Protein AF-A0ABD3MDJ8-F1 (afdb_monomer_lite)

Secondary structure (DSSP, 8-state):
--------------------------HHHHHHHHHHHHHHHHHHHS------------------------------------------------------TTHHHHHHHHHHHHHHHHHHHHHHHHHHHHHHHHHHHHHHHHHHHHHHHHHHHHHHHHHHHHHHHHHHHHHHHHHHHHHHHHHHHHHHHHHHHHHHHHHHHHHHHHHHHHHHHHHHHHHHHHHHHHHHHHHHHHHHTT-------------------------------

Sequence (269 aa):
MKSITNIDASGSDIPPIIHADMKKVDEADCGRLENLLDRLHLAINSKDGSTSYTNDEPTVDETISETASEFSSCSEGCDEGVHGINDNDSSDDEVASTHSDHSNSTRHLLKQAQLRLHHQSICEEVDVLRAEVVQYKQSLESALRQKLQLKERCHTLEIQLDEATKTIHNYKRMEQKWNDEISQREKEFMNQINDLCSETKVQEQYLMGEIIQRDQKIVEMQNRLNDNERSKAATSENDVIVVSMESEEMVEMDMDDDSWSDDASCHFI

Organism: NCBI:txid259834

pLDDT: mean 71.28, std 24.63, range [31.92, 98.25]

Foldseek 3Di:
DDDDDDDDDDDDPPPPPPPPPPPPPPVVLVVVVVVLVVVVVCLVPVDPPDDDDDDDDDDDDDDDDDDDDDDDDDDDDDDDDDDDDDPDDDDDDDDDDPDDPPPVVVVVVVVVVVVVVVVVVVVVVVVVVVVVVVVVVVVVVVVVVVVVVVVVVVVVVVVSVVVVVVSVVVVVVVVVVVVVVVVVVVVVVVVVVVVVVVVVVVVVVVVVVVVVVVVVVVVVVVVVVVVVVVVVVVVVVVDDDDDDDDDDDDDDDDDPDPDDDDPPDDDDD

Structure (mmCIF, N/CA/C/O backbone):
data_AF-A0ABD3MDJ8-F1
#
_entry.id   AF-A0ABD3MDJ8-F1
#
loop_
_atom_site.group_PDB
_atom_site.id
_atom_site.type_symbol
_atom_site.label_atom_id
_atom_site.label_alt_id
_atom_site.label_comp_id
_atom_site.label_asym_id
_atom_site.label_entity_id
_atom_site.label_seq_id
_atom_site.pdbx_PDB_ins_code
_atom_site.Cartn_x
_atom_site.Cartn_y
_atom_site.Cartn_z
_atom_site.occupancy
_atom_site.B_iso_or_equiv
_atom_site.auth_seq_id
_atom_site.auth_comp_id
_atom_site.auth_asym_id
_atom_site.auth_atom_id
_atom_site.pdbx_PDB_model_num
ATOM 1 N N . MET A 1 1 ? -18.825 -19.620 78.248 1.00 35.09 1 MET A N 1
ATOM 2 C CA . MET A 1 1 ? -17.574 -20.279 77.812 1.00 35.09 1 MET A CA 1
ATOM 3 C C . MET A 1 1 ? -17.528 -20.260 76.293 1.00 35.09 1 MET A C 1
ATOM 5 O O . MET A 1 1 ? -18.399 -20.892 75.724 1.00 35.09 1 MET A O 1
ATOM 9 N N . LYS A 1 2 ? -16.519 -19.563 75.733 1.00 36.81 2 LYS A N 1
ATOM 10 C CA . LYS A 1 2 ? -15.837 -19.744 74.426 1.00 36.81 2 LYS A CA 1
ATOM 11 C C . LYS A 1 2 ? -16.705 -19.762 73.155 1.00 36.81 2 LYS A C 1
ATOM 13 O O . LYS A 1 2 ? -17.688 -20.474 73.096 1.00 36.81 2 LYS A O 1
ATOM 18 N N . SER A 1 3 ? -16.360 -19.140 72.039 1.00 31.92 3 SER A N 1
ATOM 19 C CA . SER A 1 3 ? -15.338 -18.169 71.636 1.00 31.92 3 SER A CA 1
ATOM 20 C C . SER A 1 3 ? -15.790 -17.751 70.236 1.00 31.92 3 SER A C 1
ATOM 22 O O . SER A 1 3 ? -16.046 -18.622 69.408 1.00 31.92 3 SER A O 1
ATOM 24 N N . ILE A 1 4 ? -15.907 -16.451 69.982 1.00 39.94 4 ILE A N 1
ATOM 25 C CA . ILE A 1 4 ? -16.091 -15.906 68.635 1.00 39.94 4 ILE A CA 1
ATOM 26 C C . ILE A 1 4 ? -14.700 -15.891 68.002 1.00 39.94 4 ILE A C 1
ATOM 28 O O . ILE A 1 4 ? -13.790 -15.252 68.528 1.00 39.94 4 ILE A O 1
ATOM 32 N N . THR A 1 5 ? -14.505 -16.652 66.928 1.00 45.16 5 THR A N 1
ATOM 33 C CA . THR A 1 5 ? -13.314 -16.537 66.086 1.00 45.16 5 THR A CA 1
ATOM 34 C C . THR A 1 5 ? -13.595 -15.545 64.972 1.00 45.16 5 THR A C 1
ATOM 36 O O . THR A 1 5 ? -14.431 -15.796 64.107 1.00 45.16 5 THR A O 1
ATOM 39 N N . ASN A 1 6 ? -12.867 -14.432 65.038 1.00 40.75 6 ASN A N 1
ATOM 40 C CA . ASN A 1 6 ? -12.636 -13.480 63.963 1.00 40.75 6 ASN A CA 1
ATOM 41 C C . ASN A 1 6 ? -12.268 -14.197 62.658 1.00 40.75 6 ASN A C 1
ATOM 43 O O . ASN A 1 6 ? -11.349 -15.017 62.654 1.00 40.75 6 ASN A O 1
ATOM 47 N N . ILE A 1 7 ? -12.921 -13.819 61.561 1.00 43.75 7 ILE A N 1
ATOM 48 C CA . ILE A 1 7 ? -12.357 -13.932 60.215 1.00 43.75 7 ILE A CA 1
ATOM 49 C C . ILE A 1 7 ? -12.529 -12.564 59.561 1.00 43.75 7 ILE A C 1
ATOM 51 O O . ILE A 1 7 ? -13.595 -12.204 59.076 1.00 43.75 7 ILE A O 1
ATOM 55 N N . ASP A 1 8 ? -11.473 -11.785 59.760 1.00 36.44 8 ASP A N 1
ATOM 56 C CA . ASP A 1 8 ? -10.769 -10.961 58.783 1.00 36.44 8 ASP A CA 1
ATOM 57 C C . ASP A 1 8 ? -11.585 -10.362 57.624 1.00 36.44 8 ASP A C 1
ATOM 59 O O . ASP A 1 8 ? -11.975 -11.033 56.667 1.00 36.44 8 ASP A O 1
ATOM 63 N N . ALA A 1 9 ? -11.768 -9.046 57.713 1.00 46.91 9 ALA A N 1
ATOM 64 C CA . ALA A 1 9 ? -12.172 -8.182 56.623 1.00 46.91 9 ALA A CA 1
ATOM 65 C C . ALA A 1 9 ? -10.943 -7.871 55.752 1.00 46.91 9 ALA A C 1
ATOM 67 O O . ALA A 1 9 ? -10.272 -6.860 55.939 1.00 46.91 9 ALA A O 1
ATOM 68 N N . SER A 1 10 ? -10.648 -8.733 54.784 1.00 48.50 10 SER A N 1
ATOM 69 C CA . SER A 1 10 ? -9.756 -8.395 53.671 1.00 48.50 10 SER A CA 1
ATOM 70 C C . SER A 1 10 ? -10.118 -9.223 52.439 1.00 48.50 10 SER A C 1
ATOM 72 O O . SER A 1 10 ? -9.711 -10.365 52.261 1.00 48.50 10 SER A O 1
ATOM 74 N N . GLY A 1 11 ? -10.948 -8.641 51.579 1.00 36.56 11 GLY A N 1
ATOM 75 C CA . GLY A 1 11 ? -11.404 -9.293 50.357 1.00 36.56 11 GLY A CA 1
ATOM 76 C C . GLY A 1 11 ? -12.260 -8.347 49.539 1.00 36.56 11 GLY A C 1
ATOM 77 O O . GLY A 1 11 ? -13.469 -8.521 49.448 1.00 36.56 11 GLY A O 1
ATOM 78 N N . SER A 1 12 ? -11.649 -7.295 48.994 1.00 40.88 12 SER A N 1
ATOM 79 C CA . SER A 1 12 ? -12.268 -6.545 47.910 1.00 40.88 12 SER A CA 1
ATOM 80 C C . SER A 1 12 ? -12.384 -7.478 46.702 1.00 40.88 12 SER A C 1
ATOM 82 O O . SER A 1 12 ? -11.396 -7.699 46.002 1.00 40.88 12 SER A O 1
ATOM 84 N N . A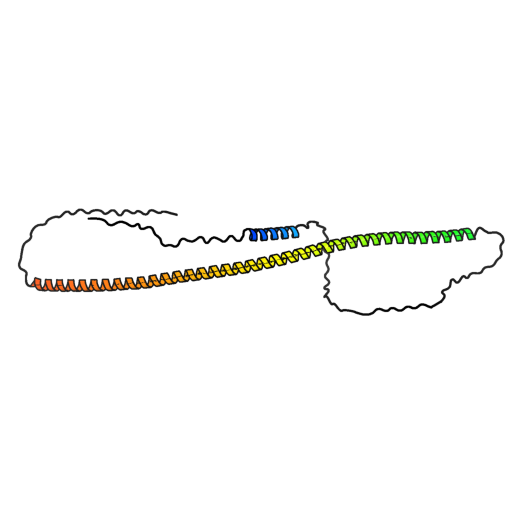SP A 1 13 ? -13.578 -8.003 46.437 1.00 45.69 13 ASP A N 1
ATOM 85 C CA . ASP A 1 13 ? -13.929 -8.645 45.165 1.00 45.69 13 ASP A CA 1
ATOM 86 C C . ASP A 1 13 ? -14.091 -7.580 44.063 1.00 45.69 13 ASP A C 1
ATOM 88 O O . ASP A 1 13 ? -15.110 -7.474 43.384 1.00 45.69 13 ASP A O 1
ATOM 92 N N . ILE A 1 14 ? -13.064 -6.747 43.892 1.00 43.16 14 ILE A N 1
ATOM 93 C CA . ILE A 1 14 ? -12.827 -6.046 42.638 1.00 43.16 14 ILE A CA 1
ATOM 94 C C . ILE A 1 14 ? -12.020 -7.050 41.816 1.00 43.16 14 ILE A C 1
ATOM 96 O O . ILE A 1 14 ? -10.907 -7.391 42.232 1.00 43.16 14 ILE A O 1
ATOM 100 N N . PRO A 1 15 ? -12.542 -7.575 40.692 1.00 43.69 15 PRO A N 1
ATOM 101 C CA . PRO A 1 15 ? -11.733 -8.425 39.838 1.00 43.69 15 PRO A CA 1
ATOM 102 C C . PRO A 1 15 ? -10.467 -7.641 39.475 1.00 43.69 15 PRO A C 1
ATOM 104 O O . PRO A 1 15 ? -10.572 -6.461 39.119 1.00 43.69 15 PRO A O 1
ATOM 107 N N . PRO A 1 16 ? -9.272 -8.244 39.606 1.00 41.47 16 PRO A N 1
ATOM 108 C CA . PRO A 1 16 ? -8.041 -7.546 39.287 1.00 41.47 16 PRO A CA 1
ATOM 109 C C . PRO A 1 16 ? -8.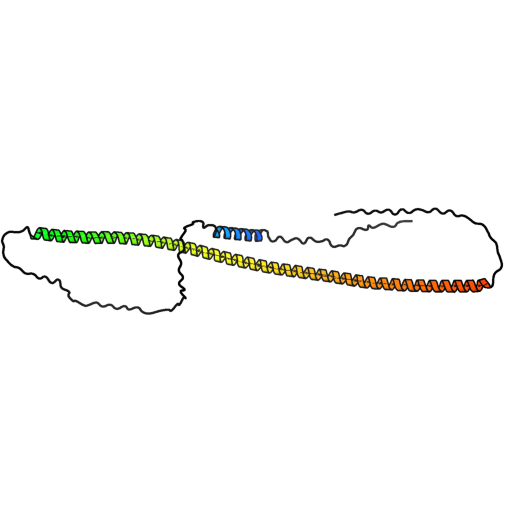171 -7.018 37.863 1.00 41.47 16 PRO A C 1
ATOM 111 O O . PRO A 1 16 ? -8.638 -7.739 36.979 1.00 41.47 16 PRO A O 1
ATOM 114 N N . ILE A 1 17 ? -7.784 -5.758 37.647 1.00 44.00 17 ILE A N 1
ATOM 115 C CA . ILE A 1 17 ? -7.553 -5.223 36.309 1.00 44.00 17 ILE A CA 1
ATOM 116 C C . ILE A 1 17 ? -6.498 -6.144 35.705 1.00 44.00 17 ILE A C 1
ATOM 118 O O . ILE A 1 17 ? -5.304 -6.022 35.977 1.00 44.00 17 ILE A O 1
ATOM 122 N N . ILE A 1 18 ? -6.956 -7.142 34.953 1.00 40.78 18 ILE A N 1
ATOM 123 C CA . ILE A 1 18 ? -6.090 -7.978 34.151 1.00 40.78 18 ILE A CA 1
ATOM 124 C C . ILE A 1 18 ? -5.543 -6.988 33.139 1.00 40.78 18 ILE A C 1
ATOM 126 O O . ILE A 1 18 ? -6.255 -6.571 32.224 1.00 40.78 18 ILE A O 1
ATOM 130 N N . HIS A 1 19 ? -4.301 -6.552 33.353 1.00 39.50 19 HIS A N 1
ATOM 131 C CA . HIS A 1 19 ? -3.471 -6.039 32.284 1.00 39.50 19 HIS A CA 1
ATOM 132 C C . HIS A 1 19 ? -3.539 -7.108 31.204 1.00 39.50 19 HIS A C 1
ATOM 134 O O . HIS A 1 19 ? -2.902 -8.154 31.317 1.00 39.50 19 HIS A O 1
ATOM 140 N N . ALA A 1 20 ? -4.431 -6.901 30.234 1.00 41.44 20 ALA A N 1
ATOM 141 C CA . ALA A 1 20 ? -4.517 -7.754 29.079 1.00 41.44 20 ALA A CA 1
ATOM 142 C C . ALA A 1 20 ? -3.111 -7.734 28.513 1.00 41.44 20 ALA A C 1
ATOM 144 O O . ALA A 1 20 ? -2.614 -6.654 28.181 1.00 41.44 20 ALA A O 1
ATOM 145 N N . ASP A 1 21 ? -2.471 -8.904 28.508 1.00 44.47 21 ASP A N 1
ATOM 146 C CA . ASP A 1 21 ? -1.256 -9.147 27.758 1.00 44.47 21 ASP A CA 1
ATOM 147 C C . ASP A 1 21 ? -1.463 -8.460 26.418 1.00 44.47 21 ASP A C 1
ATOM 149 O O . ASP A 1 21 ? -2.261 -8.901 25.580 1.00 44.47 21 ASP A O 1
ATOM 153 N N . MET A 1 22 ? -0.805 -7.310 26.264 1.00 44.16 22 MET A N 1
ATOM 154 C CA . MET A 1 22 ? -0.653 -6.657 24.991 1.00 44.16 22 MET A CA 1
ATOM 155 C C . MET A 1 22 ? 0.075 -7.713 24.189 1.00 44.16 22 MET A C 1
ATOM 157 O O . MET A 1 22 ? 1.281 -7.893 24.357 1.00 44.16 22 MET A O 1
ATOM 161 N N . LYS A 1 23 ? -0.667 -8.500 23.403 1.00 51.34 23 LYS A N 1
ATOM 162 C CA . LYS A 1 23 ? -0.066 -9.352 22.392 1.00 51.34 23 LYS A CA 1
ATOM 163 C C . LYS A 1 23 ? 0.801 -8.399 21.608 1.00 51.34 23 LYS A C 1
ATOM 165 O O . LYS A 1 23 ? 0.271 -7.530 20.915 1.00 51.34 23 LYS A O 1
ATOM 170 N N . LYS A 1 24 ? 2.111 -8.508 21.846 1.00 49.25 24 LYS A N 1
ATOM 171 C CA . LYS A 1 24 ? 3.128 -7.748 21.152 1.00 49.25 24 LYS A CA 1
ATOM 172 C C . LYS A 1 24 ? 2.715 -7.825 19.696 1.00 49.25 24 LYS A C 1
ATOM 174 O O . LYS A 1 24 ? 2.598 -8.926 19.159 1.00 49.25 24 LYS A O 1
ATOM 179 N N . VAL A 1 25 ? 2.391 -6.677 19.104 1.00 51.41 25 VAL A N 1
ATOM 180 C CA . VAL A 1 25 ? 2.502 -6.544 17.656 1.00 51.41 25 VAL A CA 1
ATOM 181 C C . VAL A 1 25 ? 3.875 -7.123 17.378 1.00 51.41 25 VAL A C 1
ATOM 183 O O . VAL A 1 25 ? 4.833 -6.628 17.974 1.00 51.41 25 VAL A O 1
ATOM 186 N N . ASP A 1 26 ? 3.930 -8.263 16.683 1.00 53.12 26 ASP A N 1
ATOM 187 C CA . ASP A 1 26 ? 5.162 -9.031 16.542 1.00 53.12 26 ASP A CA 1
ATOM 188 C C . ASP A 1 26 ? 6.245 -8.021 16.159 1.00 53.12 26 ASP A C 1
ATOM 190 O O . ASP A 1 26 ? 6.125 -7.346 15.138 1.00 53.12 26 ASP A O 1
ATOM 194 N N . GLU A 1 27 ? 7.257 -7.827 17.013 1.00 54.28 27 GLU A N 1
ATOM 195 C CA . GLU A 1 27 ? 8.334 -6.850 16.769 1.00 54.28 27 GLU A CA 1
ATOM 196 C C . GLU A 1 27 ? 8.981 -7.113 15.395 1.00 54.28 27 GLU A C 1
ATOM 198 O O . GLU A 1 27 ? 9.512 -6.209 14.753 1.00 54.28 27 GLU A O 1
ATOM 203 N N . ALA A 1 28 ? 8.848 -8.350 14.904 1.00 58.09 28 ALA A N 1
ATOM 204 C CA . ALA A 1 28 ? 9.188 -8.781 13.560 1.00 58.09 28 ALA A CA 1
ATOM 205 C C . ALA A 1 28 ? 8.393 -8.078 12.442 1.00 58.09 28 ALA A C 1
ATOM 207 O O . ALA A 1 28 ? 8.978 -7.791 11.400 1.00 58.09 28 ALA A O 1
ATOM 208 N N . ASP A 1 29 ? 7.105 -7.787 12.620 1.00 56.66 29 ASP A N 1
ATOM 209 C CA . ASP A 1 29 ? 6.257 -7.156 11.602 1.00 56.66 29 ASP A CA 1
ATOM 210 C C . ASP A 1 29 ? 6.471 -5.636 11.549 1.00 56.66 29 ASP A C 1
ATOM 212 O O . ASP A 1 29 ? 6.612 -5.075 10.459 1.00 56.66 29 ASP A O 1
ATOM 216 N N . CYS A 1 30 ? 6.622 -4.979 12.706 1.00 58.69 30 CYS A N 1
ATOM 217 C CA . CYS A 1 30 ? 7.033 -3.569 12.760 1.00 58.69 30 CYS A CA 1
ATOM 218 C C . CYS A 1 30 ? 8.459 -3.380 12.220 1.00 58.69 30 CYS A C 1
ATOM 220 O O . CYS A 1 30 ? 8.689 -2.518 11.373 1.00 58.69 30 CYS A O 1
ATOM 222 N N . GLY A 1 31 ? 9.399 -4.245 12.619 1.00 63.28 31 GLY A N 1
ATOM 223 C CA . GLY A 1 31 ? 10.775 -4.209 12.120 1.00 63.28 31 GLY A CA 1
ATOM 224 C C . GLY A 1 31 ? 10.892 -4.543 10.628 1.00 63.28 31 GLY A C 1
ATOM 225 O O . GLY A 1 31 ? 11.802 -4.060 9.953 1.00 63.28 31 GLY A O 1
ATOM 226 N N . ARG A 1 32 ? 9.968 -5.336 10.066 1.00 71.81 32 ARG A N 1
ATOM 227 C CA . ARG A 1 32 ? 9.873 -5.566 8.612 1.00 71.81 32 ARG A CA 1
ATOM 228 C C . ARG A 1 32 ? 9.390 -4.327 7.869 1.00 71.81 32 ARG A C 1
ATOM 230 O O . ARG A 1 32 ? 9.927 -4.039 6.801 1.00 71.81 32 ARG A O 1
ATOM 237 N N . LEU A 1 33 ? 8.413 -3.606 8.418 1.00 71.88 33 LEU A N 1
ATOM 238 C CA . LEU A 1 33 ? 7.892 -2.379 7.818 1.00 71.88 33 LEU A CA 1
ATOM 239 C C . LEU A 1 33 ? 8.936 -1.254 7.838 1.00 71.88 33 LEU A C 1
ATOM 241 O O . LEU A 1 33 ? 9.140 -0.611 6.810 1.00 71.88 33 LEU A O 1
ATOM 245 N N . GLU A 1 34 ? 9.642 -1.072 8.956 1.00 72.88 34 GLU A N 1
ATOM 246 C CA . GLU A 1 34 ? 10.745 -0.106 9.069 1.00 72.88 34 GLU A CA 1
ATOM 247 C C . GLU A 1 34 ? 11.882 -0.431 8.092 1.00 72.88 34 GLU A C 1
ATOM 249 O O . GLU A 1 34 ? 12.287 0.427 7.314 1.00 72.88 34 GLU A O 1
ATOM 254 N N . ASN A 1 35 ? 12.311 -1.696 8.003 1.00 74.62 35 ASN A N 1
ATOM 255 C CA . ASN A 1 35 ? 13.325 -2.104 7.022 1.00 74.62 35 ASN A CA 1
ATOM 256 C C . ASN A 1 35 ? 12.876 -1.912 5.562 1.00 74.62 35 ASN A C 1
ATOM 258 O O . ASN A 1 35 ? 13.710 -1.653 4.689 1.00 74.62 35 ASN A O 1
ATOM 262 N N . LEU A 1 36 ? 11.582 -2.072 5.262 1.00 76.38 36 LEU A N 1
ATOM 263 C CA . LEU A 1 36 ? 11.039 -1.831 3.922 1.00 76.38 36 LEU A CA 1
ATOM 264 C C . LEU A 1 36 ? 11.043 -0.331 3.593 1.00 76.38 36 LEU A C 1
ATOM 266 O O . LEU A 1 36 ? 11.447 0.049 2.492 1.00 76.38 36 LEU A O 1
ATOM 270 N N . LEU A 1 37 ? 10.639 0.506 4.552 1.00 78.31 37 LEU A N 1
ATOM 271 C CA . LEU A 1 37 ? 10.680 1.967 4.458 1.00 78.31 37 LEU A CA 1
ATOM 272 C C . LEU A 1 37 ? 12.113 2.475 4.276 1.00 78.31 37 LEU A C 1
ATOM 274 O O . LEU A 1 37 ? 12.357 3.274 3.373 1.00 78.31 37 LEU A O 1
ATOM 278 N N . ASP A 1 38 ? 13.071 1.947 5.035 1.00 78.75 38 ASP A N 1
ATOM 279 C CA . ASP A 1 38 ? 14.488 2.291 4.902 1.00 78.75 38 ASP A CA 1
ATOM 280 C C . ASP A 1 38 ? 15.058 1.856 3.545 1.00 78.75 38 ASP A C 1
ATOM 282 O O . ASP A 1 38 ? 15.788 2.614 2.900 1.00 78.75 38 ASP A O 1
ATOM 286 N N . ARG A 1 39 ? 14.677 0.672 3.037 1.00 77.25 39 ARG A N 1
ATOM 287 C CA . ARG A 1 39 ? 15.048 0.230 1.677 1.00 77.25 39 ARG A CA 1
ATOM 288 C C . ARG A 1 39 ? 14.443 1.109 0.590 1.00 77.25 39 ARG A C 1
ATOM 290 O O . ARG A 1 39 ? 15.127 1.383 -0.397 1.00 77.25 39 ARG A O 1
ATOM 297 N N . LEU A 1 40 ? 13.193 1.538 0.749 1.00 73.00 40 LEU A N 1
ATOM 298 C CA . LEU A 1 40 ? 12.530 2.453 -0.180 1.00 73.00 40 LEU A CA 1
ATOM 299 C C . LEU A 1 40 ? 13.207 3.826 -0.162 1.00 73.00 40 LEU A C 1
ATOM 301 O O . LEU A 1 40 ? 13.539 4.350 -1.225 1.00 73.00 40 LEU A O 1
ATOM 305 N N . HIS A 1 41 ? 13.509 4.368 1.019 1.00 73.25 41 HIS A N 1
ATOM 306 C CA . HIS A 1 41 ? 14.238 5.627 1.157 1.00 73.25 41 HIS A CA 1
ATOM 307 C C . HIS A 1 41 ? 15.645 5.555 0.560 1.00 73.25 41 HIS A C 1
ATOM 309 O O . HIS A 1 41 ? 16.043 6.464 -0.169 1.00 73.25 41 HIS A O 1
ATOM 315 N N . LEU A 1 42 ? 16.379 4.464 0.789 1.00 73.81 42 LEU A N 1
ATOM 316 C CA . LEU A 1 42 ? 17.704 4.268 0.204 1.00 73.81 42 LEU A CA 1
ATOM 317 C C . LEU A 1 42 ? 17.631 4.121 -1.322 1.00 73.81 42 LEU A C 1
ATOM 319 O O . LEU A 1 42 ? 18.448 4.696 -2.037 1.00 73.81 42 LEU A O 1
ATOM 323 N N . ALA A 1 43 ? 16.632 3.408 -1.846 1.00 65.69 43 ALA A N 1
ATOM 324 C CA . ALA A 1 43 ? 16.432 3.284 -3.285 1.00 65.69 43 ALA A CA 1
ATOM 325 C C . ALA A 1 43 ? 16.110 4.643 -3.926 1.00 65.69 43 ALA A C 1
ATOM 327 O O . ALA A 1 43 ? 16.680 4.971 -4.968 1.00 65.69 43 ALA A O 1
ATOM 328 N N . ILE A 1 44 ? 15.245 5.446 -3.303 1.00 66.56 44 ILE A N 1
ATOM 329 C CA . ILE A 1 44 ? 14.853 6.777 -3.791 1.00 66.56 44 ILE A CA 1
ATOM 330 C C . ILE A 1 44 ? 16.037 7.756 -3.736 1.00 66.56 44 ILE A C 1
ATOM 332 O O . ILE A 1 44 ? 16.290 8.447 -4.721 1.00 66.56 44 ILE A O 1
ATOM 336 N N . ASN A 1 45 ? 16.814 7.753 -2.650 1.00 61.31 45 ASN A N 1
ATOM 337 C CA . ASN A 1 45 ? 17.887 8.727 -2.419 1.00 61.31 45 ASN A CA 1
ATOM 338 C C . ASN A 1 45 ? 19.263 8.303 -2.974 1.00 61.31 45 ASN A C 1
ATOM 340 O O . ASN A 1 45 ? 20.178 9.118 -3.040 1.00 61.31 45 ASN A O 1
ATOM 344 N N . SER A 1 46 ? 19.438 7.062 -3.441 1.00 51.78 46 SER A N 1
ATOM 345 C CA . SER A 1 46 ? 20.694 6.563 -4.040 1.00 51.78 46 SER A CA 1
ATOM 346 C C . SER A 1 46 ? 20.980 7.113 -5.457 1.00 51.78 46 SER A C 1
ATOM 348 O O . SER A 1 46 ? 21.660 6.460 -6.255 1.00 51.78 46 SER A O 1
ATOM 350 N N . LYS A 1 47 ? 20.480 8.297 -5.826 1.00 50.91 47 LYS A N 1
ATOM 351 C CA . LYS A 1 47 ? 20.806 8.908 -7.124 1.00 50.91 47 LYS A CA 1
ATOM 352 C C . LYS A 1 47 ? 21.107 10.402 -7.040 1.00 50.91 47 LYS A C 1
ATOM 354 O O . LYS A 1 47 ? 20.629 11.169 -7.863 1.00 50.91 47 LYS A O 1
ATOM 359 N N . ASP A 1 48 ? 22.017 10.778 -6.146 1.00 48.72 48 ASP A N 1
ATOM 360 C CA . ASP A 1 48 ? 22.835 11.980 -6.341 1.00 48.72 48 ASP A CA 1
ATOM 361 C C . ASP A 1 48 ? 24.015 11.664 -7.267 1.00 48.72 48 ASP A C 1
ATOM 363 O O . ASP A 1 48 ? 25.165 11.482 -6.875 1.00 48.72 48 ASP A O 1
ATOM 367 N N . GLY A 1 49 ? 23.681 11.575 -8.551 1.00 42.81 49 GLY A N 1
ATOM 368 C CA . GLY A 1 49 ? 24.595 11.773 -9.668 1.00 42.81 49 GLY A CA 1
ATOM 369 C C . GLY A 1 49 ? 24.036 12.911 -10.510 1.00 42.81 49 GLY A C 1
ATOM 370 O O . GLY A 1 49 ? 23.580 12.685 -11.629 1.00 42.81 49 GLY A O 1
ATOM 371 N N . SER A 1 50 ? 23.973 14.100 -9.905 1.00 43.72 50 SER A N 1
ATOM 372 C CA . SER A 1 50 ? 23.484 15.341 -10.504 1.00 43.72 50 SER A CA 1
ATOM 373 C C . SER A 1 50 ? 24.172 15.598 -11.846 1.00 43.72 50 SER A C 1
ATOM 375 O O . SER A 1 50 ? 25.354 15.929 -11.911 1.00 43.72 50 SER A O 1
ATOM 377 N N . THR A 1 51 ? 23.420 15.430 -12.929 1.00 36.38 51 THR A N 1
ATOM 378 C CA . THR A 1 51 ? 23.697 16.073 -14.212 1.00 36.38 51 THR A CA 1
ATOM 379 C C . THR A 1 51 ? 22.534 17.017 -14.454 1.00 36.38 51 THR A C 1
ATOM 381 O O . THR A 1 51 ? 21.429 16.605 -14.796 1.00 36.38 51 THR A O 1
ATOM 384 N N . SER A 1 52 ? 22.770 18.296 -14.165 1.00 39.62 52 SER A N 1
ATOM 385 C CA . SER A 1 52 ? 21.842 19.375 -14.460 1.00 39.62 52 SER A CA 1
ATOM 386 C C . SER A 1 52 ? 21.663 19.472 -15.973 1.00 39.62 52 SER A C 1
ATOM 388 O O . SER A 1 52 ? 22.556 19.948 -16.675 1.00 39.62 52 SER A O 1
ATOM 390 N N . TYR A 1 53 ? 20.508 19.057 -16.470 1.00 35.94 53 TYR A N 1
ATOM 391 C CA . TYR A 1 53 ? 19.992 19.572 -17.727 1.00 35.94 53 TYR A CA 1
ATOM 392 C C . TYR A 1 53 ? 18.866 20.526 -17.364 1.00 35.94 53 TYR A C 1
ATOM 394 O O . TYR A 1 53 ? 17.845 20.138 -16.802 1.00 35.94 53 TYR A O 1
ATOM 402 N N . THR A 1 54 ? 19.134 21.808 -17.579 1.00 42.59 54 THR A N 1
ATOM 403 C CA . THR A 1 54 ? 18.144 22.874 -17.509 1.00 42.59 54 THR A CA 1
ATOM 404 C C . THR A 1 54 ? 17.034 22.565 -18.503 1.00 42.59 54 THR A C 1
ATOM 406 O O . THR A 1 54 ? 17.299 22.360 -19.685 1.00 42.59 54 THR A O 1
ATOM 409 N N . ASN A 1 55 ? 15.809 22.509 -17.987 1.00 39.44 55 ASN A N 1
ATOM 410 C CA . ASN A 1 55 ? 14.584 22.483 -18.768 1.00 39.44 55 ASN A CA 1
ATOM 411 C C . ASN A 1 55 ? 14.531 23.708 -19.682 1.00 39.44 55 ASN A C 1
ATOM 413 O O . ASN A 1 55 ? 14.554 24.826 -19.175 1.00 39.44 55 ASN A O 1
ATOM 417 N N . ASP A 1 56 ? 14.360 23.476 -20.978 1.00 36.94 56 ASP A N 1
ATOM 418 C CA . ASP A 1 56 ? 13.542 24.344 -21.816 1.00 36.94 56 ASP A CA 1
ATOM 419 C C . ASP A 1 56 ? 12.425 23.473 -22.395 1.00 36.94 56 ASP A C 1
ATOM 421 O O . ASP A 1 56 ? 12.638 22.596 -23.233 1.00 36.94 56 ASP A O 1
ATOM 425 N N . GLU A 1 57 ? 11.232 23.678 -21.849 1.00 41.62 57 GLU A N 1
ATOM 426 C CA . GLU A 1 57 ? 9.964 23.210 -22.395 1.00 41.62 57 GLU A CA 1
ATOM 427 C C . GLU A 1 57 ? 9.648 24.033 -23.658 1.00 41.62 57 GLU A C 1
ATOM 429 O O . GLU A 1 57 ? 9.940 25.232 -23.707 1.00 41.62 57 GLU A O 1
ATOM 434 N N . PRO A 1 58 ? 9.000 23.431 -24.666 1.00 45.88 58 PRO A N 1
ATOM 435 C CA . PRO A 1 58 ? 7.564 23.678 -24.710 1.00 45.88 58 PRO A CA 1
ATOM 436 C C . PRO A 1 58 ? 6.738 22.439 -25.082 1.00 45.88 58 PRO A C 1
ATOM 438 O O . PRO A 1 58 ? 6.963 21.789 -26.100 1.00 45.88 58 PRO A O 1
ATOM 441 N N . THR A 1 59 ? 5.752 22.153 -24.230 1.00 46.41 59 THR A N 1
ATOM 442 C CA . THR A 1 59 ? 4.359 21.832 -24.580 1.00 46.41 59 THR A CA 1
ATOM 443 C C . THR A 1 59 ? 4.078 21.519 -26.055 1.00 46.41 59 THR A C 1
ATOM 445 O O . THR A 1 59 ? 3.882 22.425 -26.863 1.00 46.41 59 THR A O 1
ATOM 448 N N . VAL A 1 60 ? 3.892 20.232 -26.365 1.00 41.66 60 VAL A N 1
ATOM 449 C CA . VAL A 1 60 ? 2.951 19.805 -27.408 1.00 41.66 60 VAL A CA 1
ATOM 450 C C . VAL A 1 60 ? 2.203 18.570 -26.913 1.00 41.66 60 VAL A C 1
ATOM 452 O O . VAL A 1 60 ? 2.786 17.541 -26.581 1.00 41.66 60 VAL A O 1
ATOM 455 N N . ASP A 1 61 ? 0.895 18.746 -26.813 1.00 45.06 61 ASP A N 1
ATOM 456 C CA . ASP A 1 61 ? -0.130 17.746 -26.564 1.00 45.06 61 ASP A CA 1
ATOM 457 C C . ASP A 1 61 ? -0.173 16.781 -27.763 1.00 45.06 61 ASP A C 1
ATOM 459 O O . ASP A 1 61 ? -0.616 17.163 -28.845 1.00 45.06 61 ASP A O 1
ATOM 463 N N . GLU A 1 62 ? 0.328 15.551 -27.610 1.00 42.06 62 GLU A N 1
ATOM 464 C CA . GLU A 1 62 ? 0.115 14.485 -28.594 1.00 42.06 62 GLU A CA 1
ATOM 465 C C . GLU A 1 62 ? -0.714 13.363 -27.979 1.00 42.06 62 GLU A C 1
ATOM 467 O O . GLU A 1 62 ? -0.258 12.466 -27.266 1.00 42.06 62 GLU A O 1
ATOM 472 N N . THR A 1 63 ? -1.998 13.463 -28.295 1.00 41.75 63 THR A N 1
ATOM 473 C CA . THR A 1 63 ? -3.000 12.426 -28.158 1.00 41.75 63 THR A CA 1
ATOM 474 C C . THR A 1 63 ? -2.573 11.214 -28.983 1.00 41.75 63 THR A C 1
ATOM 476 O O . THR A 1 63 ? -2.352 11.284 -30.190 1.00 41.75 63 THR A O 1
ATOM 479 N N . ILE A 1 64 ? -2.484 10.077 -28.311 1.00 46.78 64 ILE A N 1
ATOM 480 C CA . ILE A 1 64 ? -2.244 8.765 -28.900 1.00 46.78 64 ILE A CA 1
ATOM 481 C C . ILE A 1 64 ? -3.402 8.444 -29.859 1.00 46.78 64 ILE A C 1
ATOM 483 O O . ILE A 1 64 ? -4.568 8.454 -29.462 1.00 46.78 64 ILE A O 1
ATOM 487 N N . SER A 1 65 ? -3.097 8.125 -31.114 1.00 33.44 65 SER A N 1
ATOM 488 C CA . SER A 1 65 ? -4.014 7.393 -31.991 1.00 33.44 65 SER A CA 1
ATOM 489 C C . SER A 1 65 ? -3.248 6.338 -32.767 1.00 33.44 65 SER A C 1
ATOM 491 O O . SER A 1 65 ? -2.608 6.599 -33.782 1.00 33.44 65 SER A O 1
ATOM 493 N N . GLU A 1 66 ? -3.343 5.117 -32.250 1.00 39.38 66 GLU A N 1
ATOM 494 C CA . GLU A 1 66 ? -3.110 3.895 -32.999 1.00 39.38 66 GLU A CA 1
ATOM 495 C C . GLU A 1 66 ? -4.114 3.826 -34.154 1.00 39.38 66 GLU A C 1
ATOM 497 O O . GLU A 1 66 ? -5.323 3.737 -33.944 1.00 39.38 66 GLU A O 1
ATOM 502 N N . THR A 1 67 ? -3.616 3.809 -35.387 1.00 35.16 67 THR A N 1
ATOM 503 C CA . THR A 1 67 ? -4.309 3.126 -36.479 1.00 35.16 67 THR A CA 1
ATOM 504 C C . THR A 1 67 ? -3.316 2.214 -37.176 1.00 35.16 67 THR A C 1
ATOM 506 O O . THR A 1 67 ? -2.261 2.629 -37.652 1.00 35.16 67 THR A O 1
ATOM 509 N N . ALA A 1 68 ? -3.652 0.928 -37.158 1.00 46.84 68 ALA A N 1
ATOM 510 C CA . ALA A 1 68 ? -2.994 -0.109 -37.920 1.00 46.84 68 ALA A CA 1
ATOM 511 C C . ALA A 1 68 ? -2.989 0.257 -39.410 1.00 46.84 68 ALA A C 1
ATOM 513 O O . ALA A 1 68 ? -4.023 0.622 -39.967 1.00 46.84 68 ALA A O 1
ATOM 514 N N . SER A 1 69 ? -1.839 0.096 -40.059 1.00 36.53 69 SER A N 1
ATOM 515 C CA . SER A 1 69 ? -1.758 0.011 -41.513 1.00 36.53 69 SER A CA 1
ATOM 516 C C . SER A 1 69 ? -0.909 -1.198 -41.879 1.00 36.53 69 SER A C 1
ATOM 518 O O . SER A 1 69 ? 0.306 -1.119 -42.049 1.00 36.53 69 SER A O 1
ATOM 520 N N . GLU A 1 70 ? -1.588 -2.336 -41.979 1.00 45.59 70 GLU A N 1
ATOM 521 C CA . GLU A 1 70 ? -1.229 -3.396 -42.912 1.00 45.59 70 GLU A CA 1
ATOM 522 C C . GLU A 1 70 ? -1.301 -2.837 -44.340 1.00 45.59 70 GLU A C 1
ATOM 524 O O . GLU A 1 70 ? -2.279 -2.178 -44.673 1.00 45.59 70 GLU A O 1
ATOM 529 N N . PHE A 1 71 ? -0.259 -3.085 -45.139 1.00 34.72 71 PHE A N 1
ATOM 530 C CA . PHE A 1 71 ? -0.158 -3.143 -46.614 1.00 34.72 71 PHE A CA 1
ATOM 531 C C . PHE A 1 71 ? 1.299 -2.790 -46.960 1.00 34.72 71 PHE A C 1
ATOM 533 O O . PHE A 1 71 ? 1.859 -1.856 -46.408 1.00 34.72 71 PHE A O 1
ATOM 540 N N . SER A 1 72 ? 2.017 -3.413 -47.879 1.00 34.59 72 SER A N 1
ATOM 541 C CA . SER A 1 72 ? 1.849 -4.615 -48.681 1.00 34.59 72 SER A CA 1
ATOM 542 C C . SER A 1 72 ? 3.245 -4.882 -49.237 1.00 34.59 72 SER A C 1
ATOM 544 O O . SER A 1 72 ? 3.933 -3.957 -49.667 1.00 34.59 72 SER A O 1
ATOM 546 N N . SER A 1 73 ? 3.676 -6.139 -49.220 1.00 44.41 73 SER A N 1
ATOM 547 C CA . SER A 1 73 ? 4.864 -6.557 -49.961 1.00 44.41 73 SER A CA 1
ATOM 548 C C . SER A 1 73 ? 4.628 -6.348 -51.460 1.00 44.41 73 SER A C 1
ATOM 550 O O . SER A 1 73 ? 3.666 -6.892 -51.993 1.00 44.41 73 SER A O 1
ATOM 552 N N . CYS A 1 74 ? 5.515 -5.619 -52.139 1.00 33.41 74 CYS A N 1
ATOM 553 C CA . CYS A 1 74 ? 5.699 -5.744 -53.585 1.00 33.41 74 CYS A CA 1
ATOM 554 C C . CYS A 1 74 ? 7.107 -6.272 -53.847 1.00 33.41 74 CYS A C 1
ATOM 556 O O . CYS A 1 74 ? 8.090 -5.535 -53.871 1.00 33.41 74 CYS A O 1
ATOM 558 N N . SER A 1 75 ? 7.176 -7.591 -54.010 1.00 45.00 75 SER A N 1
ATOM 559 C CA . SER A 1 75 ? 8.171 -8.229 -54.854 1.00 45.00 75 SER A CA 1
ATOM 560 C C . SER A 1 75 ? 7.829 -7.921 -56.308 1.00 45.00 75 SER A C 1
ATOM 562 O O . SER A 1 75 ? 6.733 -8.265 -56.746 1.00 45.00 75 SER A O 1
ATOM 564 N N . GLU A 1 76 ? 8.767 -7.379 -57.070 1.00 41.50 76 GLU A N 1
ATOM 565 C CA . GLU A 1 76 ? 8.742 -7.522 -58.522 1.00 41.50 76 GLU A CA 1
ATOM 566 C C . GLU A 1 76 ? 10.179 -7.525 -59.032 1.00 41.50 76 GLU A C 1
ATOM 568 O O . GLU A 1 76 ? 10.913 -6.545 -58.928 1.00 41.50 76 GLU A O 1
ATOM 573 N N . GLY A 1 77 ? 10.601 -8.700 -59.499 1.00 41.25 77 GLY A N 1
ATOM 574 C CA . GLY A 1 77 ? 11.791 -8.834 -60.315 1.00 41.25 77 GLY A CA 1
ATOM 575 C C . GLY A 1 77 ? 11.515 -8.256 -61.696 1.00 41.25 77 GLY A C 1
ATOM 576 O O . GLY A 1 77 ? 10.450 -8.486 -62.259 1.00 41.25 77 GLY A O 1
ATOM 577 N N . CYS A 1 78 ? 12.486 -7.530 -62.232 1.00 35.72 78 CYS A N 1
ATOM 578 C CA . CYS A 1 78 ? 12.580 -7.180 -63.642 1.00 35.72 78 CYS A CA 1
ATOM 579 C C . CYS A 1 78 ? 14.067 -7.235 -63.998 1.00 35.72 78 CYS A C 1
ATOM 581 O O . CYS A 1 78 ? 14.822 -6.306 -63.715 1.00 35.72 78 CYS A O 1
ATOM 583 N N . ASP A 1 79 ? 14.469 -8.384 -64.531 1.00 38.50 79 ASP A N 1
ATOM 584 C CA . ASP A 1 79 ? 15.619 -8.503 -65.418 1.00 38.50 79 ASP A CA 1
ATOM 585 C C . ASP A 1 79 ? 15.180 -8.086 -66.839 1.00 38.50 79 ASP A C 1
ATOM 587 O O . ASP A 1 79 ? 13.983 -8.053 -67.134 1.00 38.50 79 ASP A O 1
ATOM 591 N N . GLU A 1 80 ? 16.168 -7.798 -67.685 1.00 46.75 80 GLU A N 1
ATOM 592 C CA . GLU A 1 80 ? 16.113 -7.349 -69.088 1.00 46.75 80 GLU A CA 1
ATOM 593 C C . GLU A 1 80 ? 15.792 -5.863 -69.377 1.00 46.75 80 GLU A C 1
ATOM 595 O O . GLU A 1 80 ? 14.655 -5.396 -69.323 1.00 46.75 80 GLU A O 1
ATOM 600 N N . GLY A 1 81 ? 16.813 -5.129 -69.845 1.00 32.84 81 GLY A N 1
ATOM 601 C CA . GLY A 1 81 ? 16.625 -3.793 -70.419 1.00 32.84 81 GLY A CA 1
ATOM 602 C C . GLY A 1 81 ? 17.900 -3.063 -70.836 1.00 32.84 81 GLY A C 1
ATOM 603 O O . GLY A 1 81 ? 18.181 -1.976 -70.345 1.00 32.84 81 GLY A O 1
ATOM 604 N N . VAL A 1 82 ? 18.674 -3.654 -71.746 1.00 51.12 82 VAL A N 1
ATOM 605 C CA . VAL A 1 82 ? 19.776 -3.012 -72.485 1.00 51.12 82 VAL A CA 1
ATOM 606 C C . VAL A 1 82 ? 19.333 -1.672 -73.096 1.00 51.12 82 VAL A C 1
ATOM 608 O O . VAL A 1 82 ? 18.531 -1.676 -74.018 1.00 51.12 82 VAL A O 1
ATOM 611 N N . HIS A 1 83 ? 19.894 -0.555 -72.621 1.00 42.41 83 HIS A N 1
ATOM 612 C CA . HIS A 1 83 ? 20.124 0.722 -73.330 1.00 42.41 83 HIS A CA 1
ATOM 613 C C . HIS A 1 83 ? 20.966 1.606 -72.382 1.00 42.41 83 HIS A C 1
ATOM 615 O O . HIS A 1 83 ? 20.519 1.960 -71.302 1.00 42.41 83 HIS A O 1
ATOM 621 N N . GLY A 1 84 ? 22.244 1.892 -72.628 1.00 44.19 84 GLY A N 1
ATOM 622 C CA . GLY A 1 84 ? 22.709 2.663 -73.777 1.00 44.19 84 GLY A CA 1
ATOM 623 C C . GLY A 1 84 ? 22.677 4.166 -73.462 1.00 44.19 84 GLY A C 1
ATOM 624 O O . GLY A 1 84 ? 21.849 4.876 -74.017 1.00 44.19 84 GLY A O 1
ATOM 625 N N . ILE A 1 85 ? 23.557 4.641 -72.572 1.00 45.19 85 ILE A N 1
ATOM 626 C CA . ILE A 1 85 ? 23.911 6.069 -72.430 1.00 45.19 85 ILE A CA 1
ATOM 627 C C . ILE A 1 85 ? 25.448 6.131 -72.385 1.00 45.19 85 ILE A C 1
ATOM 629 O O . ILE A 1 85 ? 26.053 6.021 -71.328 1.00 45.19 85 ILE A O 1
ATOM 633 N N . ASN A 1 86 ? 26.085 5.921 -73.538 1.00 42.44 86 ASN A N 1
ATOM 634 C CA . ASN A 1 86 ? 26.756 6.951 -74.344 1.00 42.44 86 ASN A CA 1
ATOM 635 C C . ASN A 1 86 ? 27.964 7.613 -73.657 1.00 42.44 86 ASN A C 1
ATOM 637 O O . ASN A 1 86 ? 27.952 8.800 -73.337 1.00 42.44 86 ASN A O 1
ATOM 641 N N . ASP A 1 87 ? 29.053 6.847 -73.577 1.00 48.72 87 ASP A N 1
ATOM 642 C CA . ASP A 1 87 ? 30.389 7.368 -73.867 1.00 48.72 87 ASP A CA 1
ATOM 643 C C . ASP A 1 87 ? 30.399 7.834 -75.334 1.00 48.72 87 ASP A C 1
ATOM 645 O O . ASP A 1 87 ? 30.605 7.032 -76.244 1.00 48.72 87 ASP A O 1
ATOM 649 N N . ASN A 1 88 ? 30.092 9.109 -75.587 1.00 45.16 88 ASN A N 1
ATOM 650 C CA . ASN A 1 88 ? 30.237 9.692 -76.920 1.00 45.16 88 ASN A CA 1
ATOM 651 C C . ASN A 1 88 ? 31.444 10.633 -76.944 1.00 45.16 88 ASN A C 1
ATOM 653 O O . ASN A 1 88 ? 31.389 11.774 -76.484 1.00 45.16 88 ASN A O 1
ATOM 657 N N . ASP A 1 89 ? 32.530 10.084 -77.473 1.00 62.16 89 ASP A N 1
ATOM 658 C CA . ASP A 1 89 ? 33.758 10.745 -77.893 1.00 62.16 89 ASP A CA 1
ATOM 659 C C . ASP A 1 89 ? 33.459 11.651 -79.102 1.00 62.16 89 ASP A C 1
ATOM 661 O O . ASP A 1 89 ? 32.780 11.219 -80.033 1.00 62.16 89 ASP A O 1
ATOM 665 N N . SER A 1 90 ? 33.915 12.908 -79.106 1.00 46.69 90 SER A N 1
ATOM 666 C CA . SER A 1 90 ? 33.932 13.729 -80.329 1.00 46.69 90 SER A CA 1
ATOM 667 C C . SER A 1 90 ? 34.747 15.008 -80.149 1.00 46.69 90 SER A C 1
ATOM 669 O O . SER A 1 90 ? 34.210 16.062 -79.802 1.00 46.69 90 SER A O 1
ATOM 671 N N . SER A 1 91 ? 36.018 14.943 -80.529 1.00 46.72 91 SER A N 1
ATOM 672 C CA . SER A 1 91 ? 36.584 15.958 -81.421 1.00 46.72 91 SER A CA 1
ATOM 673 C C . SER A 1 91 ? 37.819 15.384 -82.107 1.00 46.72 91 SER A C 1
ATOM 675 O O . SER A 1 91 ? 38.878 15.242 -81.497 1.00 46.72 91 SER A O 1
ATOM 677 N N . ASP A 1 92 ? 37.591 15.029 -83.365 1.00 49.84 92 ASP A N 1
ATOM 678 C CA . ASP A 1 92 ? 38.557 14.763 -84.421 1.00 49.84 92 ASP A CA 1
ATOM 679 C C . ASP A 1 92 ? 39.331 16.057 -84.739 1.00 49.84 92 ASP A C 1
ATOM 681 O O . ASP A 1 92 ? 38.715 17.110 -84.894 1.00 49.84 92 ASP A O 1
ATOM 685 N N . ASP A 1 93 ? 40.659 15.978 -84.799 1.00 46.94 93 ASP A N 1
ATOM 686 C CA . ASP A 1 93 ? 41.515 16.935 -85.513 1.00 46.94 93 ASP A CA 1
ATOM 687 C C . ASP A 1 93 ? 42.821 16.210 -85.887 1.00 46.94 93 ASP A C 1
ATOM 689 O O . ASP A 1 93 ? 43.864 16.295 -85.231 1.00 46.94 93 ASP A O 1
ATOM 693 N N . GLU A 1 94 ? 42.729 15.438 -86.967 1.00 47.97 94 GLU A N 1
ATOM 694 C CA . GLU A 1 94 ? 43.858 14.997 -87.782 1.00 47.97 94 GLU A CA 1
ATOM 695 C C . GLU A 1 94 ? 44.544 16.215 -88.428 1.00 47.97 94 GLU A C 1
ATOM 697 O O . GLU A 1 94 ? 44.115 16.715 -89.468 1.00 47.97 94 GLU A O 1
ATOM 702 N N . VAL A 1 95 ? 45.669 16.660 -87.861 1.00 50.19 95 VAL A N 1
ATOM 703 C CA . VAL A 1 95 ? 46.727 17.324 -88.637 1.00 50.19 95 VAL A CA 1
ATOM 704 C C . VAL A 1 95 ? 48.105 16.851 -88.191 1.00 50.19 95 VAL A C 1
ATOM 706 O O . VAL A 1 95 ? 48.534 17.008 -87.049 1.00 50.19 95 VAL A O 1
ATOM 709 N N . ALA A 1 96 ? 48.811 16.275 -89.159 1.00 48.88 96 ALA A N 1
ATOM 710 C CA . ALA A 1 96 ? 50.187 15.833 -89.071 1.00 48.88 96 ALA A CA 1
ATOM 711 C C . ALA A 1 96 ? 51.120 16.928 -88.526 1.00 48.88 96 ALA A C 1
ATOM 713 O O . ALA A 1 96 ? 51.256 17.997 -89.118 1.00 48.88 96 ALA A O 1
ATOM 714 N N . SER A 1 97 ? 51.852 16.619 -87.454 1.00 44.81 97 SER A N 1
ATOM 715 C CA . SER A 1 97 ? 53.101 17.307 -87.138 1.00 44.81 97 SER A CA 1
ATOM 716 C C . SER A 1 97 ? 54.047 16.368 -86.406 1.00 44.81 97 SER A C 1
ATOM 718 O O . SER A 1 97 ? 53.845 15.978 -85.258 1.00 44.81 97 SER A O 1
ATOM 720 N N . THR A 1 98 ? 55.112 16.016 -87.112 1.00 50.84 98 THR A N 1
ATOM 721 C CA . THR A 1 98 ? 56.321 15.385 -86.598 1.00 50.84 98 THR A CA 1
ATOM 722 C C . THR A 1 98 ? 56.834 16.097 -85.340 1.00 50.84 98 THR A C 1
ATOM 724 O O . THR A 1 98 ? 56.981 17.318 -85.347 1.00 50.84 98 THR A O 1
ATOM 727 N N . HIS A 1 99 ? 57.173 15.300 -84.319 1.00 52.59 99 HIS A N 1
ATOM 728 C CA . HIS A 1 99 ? 57.863 15.649 -83.066 1.00 52.59 99 HIS A CA 1
ATOM 729 C C . HIS A 1 99 ? 57.055 16.395 -81.986 1.00 52.59 99 HIS A C 1
ATOM 731 O O . HIS A 1 99 ? 57.115 17.617 -81.903 1.00 52.59 99 HIS A O 1
ATOM 737 N N . SER A 1 100 ? 56.414 15.647 -81.069 1.00 49.06 100 SER A N 1
ATOM 738 C CA . SER A 1 100 ? 56.172 16.070 -79.670 1.00 49.06 100 SER A CA 1
ATOM 739 C C . SER A 1 100 ? 55.617 14.920 -78.800 1.00 49.06 100 SER A C 1
ATOM 741 O O . SER A 1 100 ? 54.498 14.977 -78.292 1.00 49.06 100 SER A O 1
ATOM 743 N N . ASP A 1 101 ? 56.409 13.873 -78.551 1.00 52.81 101 ASP A N 1
ATOM 744 C CA . ASP A 1 101 ? 56.055 12.765 -77.632 1.00 52.81 101 ASP A CA 1
ATOM 745 C C . ASP A 1 101 ? 56.023 13.176 -76.137 1.00 52.81 101 ASP A C 1
ATOM 747 O O . ASP A 1 101 ? 56.129 12.349 -75.229 1.00 52.81 101 ASP A O 1
ATOM 751 N N . HIS A 1 102 ? 55.902 14.472 -75.836 1.00 55.19 102 HIS A N 1
ATOM 752 C CA . HIS A 1 102 ? 55.968 15.016 -74.475 1.00 55.19 102 HIS A CA 1
ATOM 753 C C . HIS A 1 102 ? 54.723 15.813 -74.056 1.00 55.19 102 HIS A C 1
ATOM 755 O O . HIS A 1 102 ? 54.535 16.034 -72.861 1.00 55.19 102 HIS A O 1
ATOM 761 N N . SER A 1 103 ? 53.828 16.183 -74.981 1.00 54.94 103 SER A N 1
ATOM 762 C CA . SER A 1 103 ? 52.645 17.005 -74.661 1.00 54.94 103 SER A CA 1
ATOM 763 C C . SER A 1 103 ? 51.479 16.213 -74.036 1.00 54.94 103 SER A C 1
ATOM 765 O O . SER A 1 103 ? 50.790 16.720 -73.150 1.00 54.94 103 SER A O 1
ATOM 767 N N . ASN A 1 104 ? 51.306 14.935 -74.395 1.00 61.72 104 ASN A N 1
ATOM 768 C CA . ASN A 1 104 ? 50.255 14.080 -73.821 1.00 61.72 104 ASN A CA 1
ATOM 769 C C . ASN A 1 104 ? 50.582 13.594 -72.396 1.00 61.72 104 ASN A C 1
ATOM 771 O O . ASN A 1 104 ? 49.680 13.344 -71.596 1.00 61.72 104 ASN A O 1
ATOM 775 N N . SER A 1 105 ? 51.867 13.519 -72.041 1.00 73.06 105 SER A N 1
ATOM 776 C CA . SER A 1 105 ? 52.338 12.989 -70.754 1.00 73.06 105 SER A CA 1
ATOM 777 C C . SER A 1 105 ? 51.835 13.805 -69.555 1.00 73.06 105 SER A C 1
ATOM 779 O O . SER A 1 105 ? 51.277 13.250 -68.608 1.00 73.06 105 SER A O 1
ATOM 781 N N . THR A 1 106 ? 51.925 15.138 -69.612 1.00 82.75 106 THR A N 1
ATOM 782 C CA . THR A 1 106 ? 51.493 16.015 -68.508 1.00 82.75 106 THR A CA 1
ATOM 783 C C . THR A 1 106 ? 49.981 15.974 -68.285 1.00 82.75 106 THR A C 1
ATOM 785 O O . THR A 1 106 ? 49.525 15.965 -67.141 1.00 82.75 106 THR A O 1
ATOM 788 N N . ARG A 1 107 ? 49.185 15.891 -69.359 1.00 84.81 107 ARG A N 1
ATOM 789 C CA . ARG A 1 107 ? 47.720 15.782 -69.269 1.00 84.81 107 ARG A CA 1
ATOM 790 C C . ARG A 1 107 ? 47.294 14.442 -68.665 1.00 84.81 107 ARG A C 1
ATOM 792 O O . ARG A 1 107 ? 46.395 14.411 -67.824 1.00 84.81 107 ARG A O 1
ATOM 799 N N . HIS A 1 108 ? 47.966 13.352 -69.042 1.00 87.94 108 HIS A N 1
ATOM 800 C CA . HIS A 1 108 ? 47.742 12.040 -68.433 1.00 87.94 108 HIS A CA 1
ATOM 801 C C . HIS A 1 108 ? 48.118 12.024 -66.947 1.00 87.94 108 HIS A C 1
ATOM 803 O O . HIS A 1 108 ? 47.336 11.524 -66.138 1.00 87.94 108 HIS A O 1
ATOM 809 N N . LEU A 1 109 ? 49.249 12.629 -66.569 1.00 91.75 109 LEU A N 1
ATOM 810 C CA . LEU A 1 109 ? 49.660 12.758 -65.167 1.00 91.75 109 LEU A CA 1
ATOM 811 C C . LEU A 1 109 ? 48.661 13.581 -64.344 1.00 91.75 109 LEU A C 1
ATOM 813 O O . LEU A 1 109 ? 48.334 13.189 -63.227 1.00 91.75 109 LEU A O 1
ATOM 817 N N . LEU A 1 110 ? 48.127 14.675 -64.896 1.00 93.31 110 LEU A N 1
ATOM 818 C CA . LEU A 1 110 ? 47.120 15.491 -64.215 1.00 93.31 110 LEU A CA 1
ATOM 819 C C . LEU A 1 110 ? 45.807 14.721 -64.007 1.00 93.31 110 LEU A C 1
ATOM 821 O O . LEU A 1 110 ? 45.273 14.717 -62.900 1.00 93.31 110 LEU A O 1
ATOM 825 N N . LYS A 1 111 ? 45.321 14.008 -65.033 1.00 94.38 111 LYS A N 1
ATOM 826 C CA . LYS A 1 111 ? 44.128 13.151 -64.913 1.00 94.38 111 LYS A CA 1
ATOM 827 C C . LYS A 1 111 ? 44.349 12.039 -63.882 1.00 94.38 111 LYS A C 1
ATOM 829 O O . LYS A 1 111 ? 43.468 11.759 -63.074 1.00 94.38 111 LYS A O 1
ATOM 834 N N . GLN A 1 112 ? 45.541 11.442 -63.863 1.00 94.25 112 GLN A N 1
ATOM 835 C CA . GLN A 1 112 ? 45.912 10.436 -62.869 1.00 94.25 112 GLN A CA 1
ATOM 836 C C . GLN A 1 112 ? 45.971 11.021 -61.449 1.00 94.25 112 GLN A C 1
ATOM 838 O O . GLN A 1 112 ? 45.492 10.383 -60.513 1.00 94.25 112 GLN A O 1
ATOM 843 N N . ALA A 1 113 ? 46.523 12.223 -61.275 1.00 94.56 113 ALA A N 1
ATOM 844 C CA . ALA A 1 113 ? 46.560 12.909 -59.986 1.00 94.56 113 ALA A CA 1
ATOM 845 C C . ALA A 1 113 ? 45.149 13.252 -59.486 1.00 94.56 113 ALA A C 1
ATOM 847 O O . ALA A 1 113 ? 44.846 13.011 -58.321 1.00 94.56 113 ALA A O 1
ATOM 848 N N . GLN A 1 114 ? 44.264 13.726 -60.369 1.00 95.81 114 GLN A N 1
ATOM 849 C CA . GLN A 1 114 ? 42.870 14.016 -60.030 1.00 95.81 114 GLN A CA 1
ATOM 850 C C . GLN A 1 114 ? 42.118 12.758 -59.576 1.00 95.81 114 GLN A C 1
ATOM 852 O O . GLN A 1 114 ? 41.431 12.790 -58.558 1.00 95.81 114 GLN A O 1
ATOM 857 N N . LEU A 1 115 ? 42.294 11.635 -60.280 1.00 96.12 115 LEU A N 1
ATOM 858 C CA . LEU A 1 115 ? 41.709 10.353 -59.877 1.00 96.12 115 LEU A CA 1
ATOM 859 C C . LEU A 1 115 ? 42.244 9.878 -58.521 1.00 96.12 115 LEU A C 1
ATOM 861 O O . LEU A 1 115 ? 41.469 9.395 -57.700 1.00 96.12 115 LEU A O 1
ATOM 865 N N . ARG A 1 116 ? 43.550 10.044 -58.263 1.00 96.00 116 ARG A N 1
ATOM 866 C CA . ARG A 1 116 ? 44.155 9.701 -56.966 1.00 96.00 116 ARG A CA 1
ATOM 867 C C . ARG A 1 116 ? 43.582 10.543 -55.829 1.00 96.00 116 ARG A C 1
ATOM 869 O O . ARG A 1 116 ? 43.222 9.972 -54.809 1.00 96.00 116 ARG A O 1
ATOM 876 N N . LEU A 1 117 ? 43.458 11.858 -56.016 1.00 96.56 117 LEU A N 1
ATOM 877 C CA . LEU A 1 117 ? 42.884 12.755 -55.006 1.00 96.56 117 LEU A CA 1
ATOM 878 C C . LEU A 1 117 ? 41.410 12.439 -54.737 1.00 96.56 117 LEU A C 1
ATOM 880 O O . LEU A 1 117 ? 41.002 12.376 -53.583 1.00 96.56 117 LEU A O 1
ATOM 884 N N . HIS A 1 118 ? 40.622 12.183 -55.783 1.00 97.00 118 HIS A N 1
ATOM 885 C CA . HIS A 1 118 ? 39.218 11.804 -55.627 1.00 97.00 118 HIS A CA 1
ATOM 886 C C . HIS A 1 118 ? 39.068 10.468 -54.887 1.00 97.00 118 HIS A C 1
ATOM 888 O O . HIS A 1 118 ? 38.264 10.351 -53.968 1.00 97.00 118 HIS A O 1
ATOM 894 N N . HIS A 1 119 ? 39.875 9.465 -55.245 1.00 96.38 119 HIS A N 1
ATOM 895 C CA . HIS A 1 119 ? 39.881 8.186 -54.541 1.00 96.38 119 HIS A CA 1
ATOM 896 C C . HIS A 1 119 ? 40.296 8.338 -53.072 1.00 96.38 119 HIS A C 1
ATOM 898 O O . HIS A 1 119 ? 39.656 7.757 -52.202 1.00 96.38 119 HIS A O 1
ATOM 904 N N . GLN A 1 120 ? 41.319 9.151 -52.788 1.00 96.62 120 GLN A N 1
ATOM 905 C CA . GLN A 1 120 ? 41.744 9.447 -51.420 1.00 96.62 120 GLN A CA 1
ATOM 906 C C . GLN A 1 120 ? 40.625 10.121 -50.613 1.00 96.62 120 GLN A C 1
ATOM 908 O O . GLN A 1 120 ? 40.345 9.680 -49.504 1.00 96.62 120 GLN A O 1
ATOM 913 N N . SER A 1 121 ? 39.946 11.117 -51.191 1.00 97.12 121 SER A N 1
ATOM 914 C CA . SER A 1 121 ? 38.813 11.797 -50.551 1.00 97.12 121 SER A CA 1
ATOM 915 C C . SER A 1 121 ? 37.696 10.820 -50.174 1.00 97.12 121 SER A C 1
ATOM 917 O O . SER A 1 121 ? 37.165 10.903 -49.072 1.00 97.12 121 SER A O 1
ATOM 919 N N . ILE A 1 122 ? 37.364 9.874 -51.062 1.00 96.50 122 ILE A N 1
ATOM 920 C CA . ILE A 1 122 ? 36.354 8.844 -50.779 1.00 96.50 122 ILE A CA 1
ATOM 921 C C . ILE A 1 122 ? 36.810 7.934 -49.635 1.00 96.50 122 ILE A C 1
ATOM 923 O O . ILE A 1 122 ? 36.017 7.606 -48.757 1.00 96.50 122 ILE A O 1
ATOM 927 N N . CYS A 1 123 ? 38.073 7.501 -49.636 1.00 96.81 123 CYS A N 1
ATOM 928 C CA . CYS A 1 123 ? 38.591 6.633 -48.579 1.00 96.81 123 CYS A CA 1
ATOM 929 C C . CYS A 1 123 ? 38.546 7.319 -47.205 1.00 96.81 123 CYS A C 1
ATOM 931 O O . CYS A 1 123 ? 38.108 6.698 -46.240 1.00 96.81 123 CYS A O 1
ATOM 933 N N . GLU A 1 124 ? 38.928 8.596 -47.128 1.00 97.00 124 GLU A N 1
ATOM 934 C CA . GLU A 1 124 ? 38.875 9.382 -45.888 1.00 97.00 124 GLU A CA 1
ATOM 935 C C . GLU A 1 124 ? 37.432 9.558 -45.385 1.00 97.00 124 GLU A C 1
ATOM 937 O O . GLU A 1 124 ? 37.168 9.362 -44.198 1.00 97.00 124 GLU A O 1
ATOM 942 N N . GLU A 1 125 ? 36.477 9.842 -46.277 1.00 97.44 125 GLU A N 1
ATOM 943 C CA . GLU A 1 125 ? 35.053 9.926 -45.925 1.00 97.44 125 GLU A CA 1
ATOM 944 C C . GLU A 1 125 ? 34.514 8.585 -45.399 1.00 97.44 125 GLU A C 1
ATOM 946 O O . GLU A 1 125 ? 33.835 8.540 -44.371 1.00 97.44 125 GLU A O 1
ATOM 951 N N . VAL A 1 126 ? 34.863 7.472 -46.052 1.00 97.19 126 VAL A N 1
ATOM 952 C CA . VAL A 1 126 ? 34.470 6.127 -45.606 1.00 97.19 126 VAL A CA 1
ATOM 953 C C . VAL A 1 126 ? 35.044 5.804 -44.225 1.00 97.19 126 VAL A C 1
ATOM 955 O O . VAL A 1 126 ? 34.345 5.198 -43.409 1.00 97.19 126 VAL A O 1
ATOM 958 N N . ASP A 1 127 ? 36.283 6.200 -43.937 1.00 96.69 127 ASP A N 1
ATOM 959 C CA . ASP A 1 127 ? 36.899 5.981 -42.627 1.00 96.69 127 ASP A CA 1
ATOM 960 C C . ASP A 1 127 ? 36.212 6.802 -41.523 1.00 96.69 127 ASP A C 1
ATOM 962 O O . ASP A 1 127 ? 35.958 6.269 -40.435 1.00 96.69 127 ASP A O 1
ATOM 966 N N . VAL A 1 128 ? 35.825 8.051 -41.810 1.00 97.56 128 VAL A N 1
ATOM 967 C CA . VAL A 1 128 ? 35.035 8.887 -40.887 1.00 97.56 128 VAL A CA 1
ATOM 968 C C . VAL A 1 128 ? 33.665 8.261 -40.622 1.00 97.56 128 VAL A C 1
ATOM 970 O O . VAL A 1 128 ? 33.312 8.034 -39.463 1.00 97.56 128 VAL A O 1
ATOM 973 N N . LEU A 1 129 ? 32.928 7.884 -41.671 1.00 97.44 129 LEU A N 1
ATOM 974 C CA . LEU A 1 129 ? 31.608 7.257 -41.530 1.00 97.44 129 LEU A CA 1
ATOM 975 C C . LEU A 1 129 ? 31.680 5.934 -40.754 1.00 97.44 129 LEU A C 1
ATOM 977 O O . LEU A 1 129 ? 30.813 5.635 -39.930 1.00 97.44 129 LEU A O 1
ATOM 981 N N . ARG A 1 130 ? 32.734 5.135 -40.959 1.00 97.81 130 ARG A N 1
ATOM 982 C CA . ARG A 1 130 ? 32.963 3.912 -40.171 1.00 97.81 130 ARG A CA 1
ATOM 983 C C . ARG A 1 130 ? 33.176 4.221 -38.693 1.00 97.81 130 ARG A C 1
ATOM 985 O O . ARG A 1 130 ? 32.630 3.506 -37.850 1.00 97.81 130 ARG A O 1
ATOM 992 N N . ALA A 1 131 ? 33.945 5.260 -38.371 1.00 96.88 131 ALA A N 1
ATOM 993 C CA . ALA A 1 131 ? 34.163 5.675 -36.989 1.00 96.88 131 ALA A CA 1
ATOM 994 C C . ALA A 1 131 ? 32.856 6.140 -36.325 1.00 96.88 131 ALA A C 1
ATOM 996 O O . ALA A 1 131 ? 32.562 5.722 -35.202 1.00 96.88 131 ALA A O 1
ATOM 997 N N . GLU A 1 132 ? 32.039 6.924 -37.031 1.00 97.50 132 GLU A N 1
ATOM 998 C CA . GLU A 1 132 ? 30.731 7.377 -36.545 1.00 97.50 132 GLU A CA 1
ATOM 999 C C . GLU A 1 132 ? 29.777 6.206 -36.282 1.00 97.50 132 GLU A C 1
ATOM 1001 O O . GLU A 1 132 ? 29.193 6.114 -35.201 1.00 97.50 132 GLU A O 1
ATOM 1006 N N . VAL A 1 133 ? 29.671 5.247 -37.209 1.00 98.00 133 VAL A N 1
ATOM 1007 C CA . VAL A 1 133 ? 28.833 4.047 -37.026 1.00 98.00 133 VAL A CA 1
ATOM 1008 C C . VAL A 1 133 ? 29.252 3.250 -35.787 1.00 98.00 133 VAL A C 1
ATOM 1010 O O . VAL A 1 133 ? 28.395 2.773 -35.036 1.00 98.00 133 VAL A O 1
ATOM 1013 N N . VAL A 1 134 ? 30.558 3.116 -35.530 1.00 97.81 134 VAL A N 1
ATOM 1014 C CA . VAL A 1 134 ? 31.060 2.440 -34.323 1.00 97.81 134 VAL A CA 1
ATOM 1015 C C . VAL A 1 134 ? 30.666 3.205 -33.058 1.00 97.81 134 VAL A C 1
ATOM 1017 O O . VAL A 1 134 ? 30.202 2.579 -32.101 1.00 97.81 134 VAL A O 1
ATOM 1020 N N . GLN A 1 135 ? 30.793 4.534 -33.051 1.00 96.56 135 GLN A N 1
ATOM 1021 C CA . GLN A 1 135 ? 30.381 5.358 -31.910 1.00 96.56 135 GLN A CA 1
ATOM 1022 C C . GLN A 1 135 ? 28.875 5.252 -31.645 1.00 96.56 135 GLN A C 1
ATOM 1024 O O . GLN A 1 135 ? 28.468 5.013 -30.505 1.00 96.56 135 GLN A O 1
ATOM 1029 N N . TYR A 1 136 ? 28.043 5.351 -32.685 1.00 97.62 136 TYR A N 1
ATOM 1030 C CA . TYR A 1 136 ? 26.595 5.197 -32.548 1.00 97.62 136 TYR A CA 1
ATOM 1031 C C . TYR A 1 136 ? 26.214 3.819 -32.019 1.00 97.62 136 TYR A C 1
ATOM 1033 O O . TYR A 1 136 ? 25.373 3.720 -31.125 1.00 97.62 136 TYR A O 1
ATOM 1041 N N . LYS A 1 137 ? 26.871 2.755 -32.495 1.00 97.94 137 LYS A N 1
ATOM 1042 C CA . LYS A 1 137 ? 26.642 1.399 -31.990 1.00 97.94 137 LYS A CA 1
ATOM 1043 C C . LYS A 1 137 ? 26.978 1.282 -30.500 1.00 97.94 137 LYS A C 1
ATOM 1045 O O . LYS A 1 137 ? 26.179 0.738 -29.742 1.00 97.94 137 LYS A O 1
ATOM 1050 N N . GLN A 1 138 ? 28.116 1.823 -30.064 1.00 97.19 138 GLN A N 1
ATOM 1051 C CA . GLN A 1 138 ? 28.511 1.808 -28.650 1.00 97.19 138 GLN A CA 1
ATOM 1052 C C . GLN A 1 138 ? 27.544 2.614 -27.771 1.00 97.19 138 GLN A C 1
ATOM 1054 O O . GLN A 1 138 ? 27.156 2.155 -26.694 1.00 97.19 138 GLN A O 1
ATOM 1059 N N . SER A 1 139 ? 27.125 3.791 -28.242 1.00 97.19 139 SER A N 1
ATOM 1060 C CA . SER A 1 139 ? 26.147 4.634 -27.549 1.00 97.19 139 SER A CA 1
ATOM 1061 C C . SER A 1 139 ? 24.793 3.929 -27.417 1.00 97.19 139 SER A C 1
ATOM 1063 O O . SER A 1 139 ? 24.234 3.858 -26.321 1.00 97.19 139 SER A O 1
ATOM 1065 N N . LEU A 1 140 ? 24.313 3.304 -28.497 1.0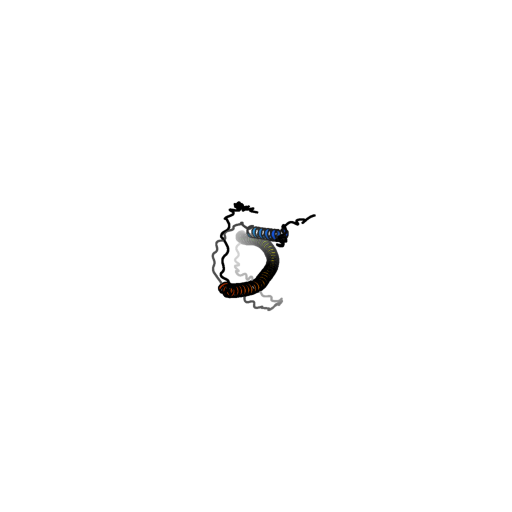0 97.62 140 LEU A N 1
ATOM 1066 C CA . LEU A 1 140 ? 23.075 2.527 -28.501 1.00 97.62 140 LEU A CA 1
ATOM 1067 C C . LEU A 1 140 ? 23.143 1.340 -27.530 1.00 97.62 140 LEU A C 1
ATOM 1069 O O . LEU A 1 140 ? 22.211 1.128 -26.756 1.00 97.62 140 LEU A O 1
ATOM 1073 N N . GLU A 1 141 ? 24.242 0.584 -27.528 1.00 97.62 141 GLU A N 1
ATOM 1074 C CA . GLU A 1 141 ? 24.441 -0.522 -26.584 1.00 97.62 141 GLU A CA 1
ATOM 1075 C C . GLU A 1 141 ? 24.440 -0.038 -25.125 1.00 97.62 141 GLU A C 1
ATOM 1077 O O . GLU A 1 141 ? 23.838 -0.680 -24.260 1.00 97.62 141 GLU A O 1
ATOM 1082 N N . SER A 1 142 ? 25.072 1.105 -24.844 1.00 96.94 142 SER A N 1
ATOM 1083 C CA . SER A 1 142 ? 25.054 1.727 -23.515 1.00 96.94 142 SER A CA 1
ATOM 1084 C C . SER A 1 142 ? 23.634 2.127 -23.096 1.00 96.94 142 SER A C 1
ATOM 1086 O O . SER A 1 142 ? 23.179 1.754 -22.011 1.00 96.94 142 SER A O 1
ATOM 1088 N N . ALA A 1 143 ? 22.894 2.799 -23.982 1.00 97.00 143 ALA A N 1
ATOM 1089 C CA . ALA A 1 143 ? 21.512 3.205 -23.740 1.00 97.00 143 ALA A CA 1
ATOM 1090 C C . ALA A 1 143 ? 20.582 1.998 -23.517 1.00 97.00 143 ALA A C 1
ATOM 1092 O O . ALA A 1 143 ? 19.738 2.018 -22.619 1.00 97.00 143 ALA A O 1
ATOM 1093 N N . LEU A 1 144 ? 20.765 0.909 -24.272 1.00 98.19 144 LEU A N 1
ATOM 1094 C CA . LEU A 1 144 ? 20.008 -0.331 -24.086 1.00 98.19 144 LEU A CA 1
ATOM 1095 C C . LEU A 1 144 ? 20.277 -0.975 -22.721 1.00 98.19 144 LEU A C 1
ATOM 1097 O O . LEU A 1 144 ? 19.328 -1.410 -22.065 1.00 98.19 144 LEU A O 1
ATOM 1101 N N . ARG A 1 145 ? 21.535 -0.998 -22.257 1.00 97.81 145 ARG A N 1
ATOM 1102 C CA . ARG A 1 145 ? 21.868 -1.497 -20.909 1.00 97.81 145 ARG A CA 1
ATOM 1103 C C . ARG A 1 145 ? 21.213 -0.652 -19.821 1.00 97.81 145 ARG A C 1
ATOM 1105 O O . ARG A 1 145 ? 20.615 -1.211 -18.906 1.00 97.81 145 ARG A O 1
ATOM 1112 N N . GLN A 1 146 ? 21.269 0.675 -19.941 1.00 97.19 146 GLN A N 1
ATOM 1113 C CA . GLN A 1 146 ? 20.614 1.577 -18.988 1.00 97.19 146 GLN A CA 1
ATOM 1114 C C . GLN A 1 146 ? 19.092 1.382 -18.973 1.00 97.19 146 GLN A C 1
ATOM 1116 O O . GLN A 1 146 ? 18.489 1.308 -17.901 1.00 97.19 146 GLN A O 1
ATOM 1121 N N . LYS A 1 147 ? 18.467 1.231 -20.148 1.00 97.69 147 LYS A N 1
ATOM 1122 C CA . LYS A 1 147 ? 17.031 0.944 -20.269 1.00 97.69 147 LYS A CA 1
ATOM 1123 C C . LYS A 1 147 ? 16.656 -0.381 -19.601 1.00 97.69 147 LYS A C 1
ATOM 1125 O O . LYS A 1 147 ? 15.635 -0.442 -18.918 1.00 97.69 147 LYS A O 1
ATOM 1130 N N . LEU A 1 148 ? 17.464 -1.428 -19.779 1.00 98.00 148 LEU A N 1
ATOM 1131 C CA . LEU A 1 148 ? 17.243 -2.726 -19.137 1.00 98.00 148 LEU A CA 1
ATOM 1132 C C . LEU A 1 148 ? 17.310 -2.603 -17.607 1.00 98.00 148 LEU A C 1
ATOM 1134 O O . LEU A 1 148 ? 16.379 -3.020 -16.924 1.00 98.00 148 LEU A O 1
ATOM 1138 N N . GLN A 1 149 ? 18.354 -1.952 -17.087 1.00 97.06 149 GLN A N 1
ATOM 1139 C CA . GLN A 1 149 ? 18.519 -1.715 -15.649 1.00 97.06 149 GLN A CA 1
ATOM 1140 C C . GLN A 1 149 ? 17.354 -0.913 -15.061 1.00 97.06 149 GLN A C 1
ATOM 1142 O O . GLN A 1 149 ? 16.863 -1.223 -13.975 1.00 97.06 149 GLN A O 1
ATOM 1147 N N . LEU A 1 150 ? 16.883 0.113 -15.777 1.00 97.38 150 LEU A N 1
ATOM 1148 C CA . LEU A 1 150 ? 15.734 0.899 -15.339 1.00 97.38 150 LEU A CA 1
ATOM 1149 C C . LEU A 1 150 ? 14.462 0.046 -15.303 1.00 97.38 150 LEU A C 1
ATOM 1151 O O . LEU A 1 150 ? 13.712 0.124 -14.335 1.00 97.38 150 LEU A O 1
ATOM 1155 N N . LYS A 1 151 ? 14.249 -0.810 -16.308 1.00 98.25 151 LYS A N 1
ATOM 1156 C CA . LYS A 1 151 ? 13.103 -1.725 -16.356 1.00 98.25 151 LYS A CA 1
ATOM 1157 C C . LYS A 1 151 ? 13.108 -2.710 -15.183 1.00 98.25 151 LYS A C 1
ATOM 1159 O O . LYS A 1 151 ? 12.073 -2.901 -14.552 1.00 98.25 151 LYS A O 1
ATOM 1164 N N . GLU A 1 152 ? 14.257 -3.300 -14.864 1.00 97.62 152 GLU A N 1
ATOM 1165 C CA . GLU A 1 152 ? 14.409 -4.196 -13.706 1.00 97.62 152 GLU A CA 1
ATOM 1166 C C . GLU A 1 152 ? 14.130 -3.470 -12.385 1.00 97.62 152 GLU A C 1
ATOM 1168 O O . GLU A 1 152 ? 13.442 -3.993 -11.502 1.00 97.62 152 GLU A O 1
ATOM 1173 N N . ARG A 1 153 ? 14.611 -2.228 -12.264 1.00 97.62 153 ARG A N 1
ATOM 1174 C CA . ARG A 1 153 ? 14.354 -1.388 -11.093 1.00 97.62 153 ARG A CA 1
ATOM 1175 C C . ARG A 1 153 ? 12.873 -1.033 -10.953 1.00 97.62 153 ARG A C 1
ATOM 1177 O O . ARG A 1 153 ? 12.350 -1.133 -9.848 1.00 97.62 153 ARG A O 1
ATOM 1184 N N . CYS A 1 154 ? 12.197 -0.660 -12.040 1.00 97.69 154 CYS A N 1
ATOM 1185 C CA . CYS A 1 154 ? 10.753 -0.415 -12.042 1.00 97.69 154 CYS A CA 1
ATOM 1186 C C . CYS A 1 154 ? 9.984 -1.663 -11.604 1.00 97.69 154 CYS A C 1
ATOM 1188 O O . CYS A 1 154 ? 9.173 -1.576 -10.690 1.00 97.69 154 CYS A O 1
ATOM 1190 N N . HIS A 1 155 ? 10.317 -2.829 -12.160 1.00 97.50 155 HIS A N 1
ATOM 1191 C CA . HIS A 1 155 ? 9.669 -4.084 -11.783 1.00 97.50 155 HIS A CA 1
ATOM 1192 C C . HIS A 1 155 ? 9.858 -4.425 -10.295 1.00 97.50 155 HIS A C 1
ATOM 1194 O O . HIS A 1 155 ? 8.926 -4.841 -9.612 1.00 97.50 155 HIS A O 1
ATOM 1200 N N . THR A 1 156 ? 11.059 -4.193 -9.760 1.00 97.62 156 THR A N 1
ATOM 1201 C CA . THR A 1 156 ? 11.338 -4.396 -8.331 1.00 97.62 156 THR A CA 1
ATOM 1202 C C . THR A 1 156 ? 10.504 -3.457 -7.455 1.00 97.62 156 THR A C 1
ATOM 1204 O O . THR A 1 156 ? 9.980 -3.880 -6.426 1.00 97.62 156 THR A O 1
ATOM 1207 N N . LEU A 1 157 ? 10.368 -2.189 -7.856 1.00 97.44 157 LEU A N 1
ATOM 1208 C CA . LEU A 1 157 ? 9.550 -1.209 -7.139 1.00 97.44 157 LEU A CA 1
ATOM 1209 C C . LEU A 1 157 ? 8.056 -1.548 -7.207 1.00 97.44 157 LEU A C 1
ATOM 1211 O O . LEU A 1 157 ? 7.362 -1.385 -6.209 1.00 97.44 157 LEU A O 1
ATOM 1215 N N . GLU A 1 158 ? 7.567 -2.060 -8.336 1.00 98.06 158 GLU A N 1
ATOM 1216 C CA . GLU A 1 158 ? 6.186 -2.541 -8.472 1.00 98.06 158 GLU A CA 1
ATOM 1217 C C . GLU A 1 158 ? 5.891 -3.687 -7.499 1.00 98.06 158 GLU A C 1
ATOM 1219 O O . GLU A 1 158 ? 4.872 -3.658 -6.810 1.00 98.06 158 GLU A O 1
ATOM 1224 N N . ILE A 1 159 ? 6.805 -4.658 -7.383 1.00 97.62 159 ILE A 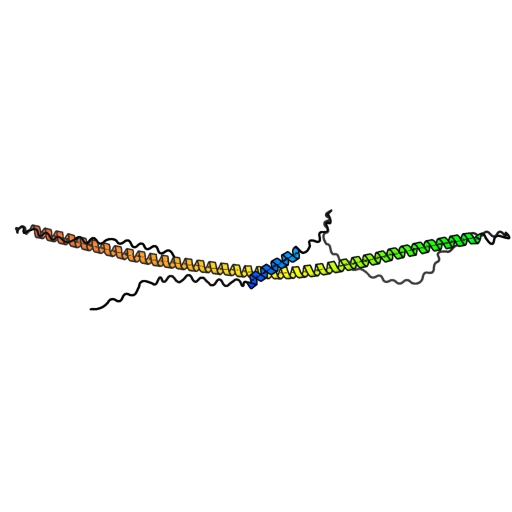N 1
ATOM 1225 C CA . ILE A 1 159 ? 6.673 -5.762 -6.421 1.00 97.62 159 ILE A CA 1
ATOM 1226 C C . ILE A 1 159 ? 6.637 -5.223 -4.985 1.00 97.62 159 ILE A C 1
ATOM 1228 O O . ILE A 1 159 ? 5.762 -5.598 -4.207 1.00 97.62 159 ILE A O 1
ATOM 1232 N N . GLN A 1 160 ? 7.545 -4.306 -4.636 1.00 97.38 160 GLN A N 1
ATOM 1233 C CA . GLN A 1 160 ? 7.568 -3.696 -3.301 1.00 97.38 160 GLN A CA 1
ATOM 1234 C C . GLN A 1 160 ? 6.288 -2.914 -2.996 1.00 97.38 160 GLN A C 1
ATOM 1236 O O . GLN A 1 160 ? 5.796 -2.951 -1.868 1.00 97.38 160 GLN A O 1
ATOM 1241 N N . LEU A 1 161 ? 5.733 -2.219 -3.989 1.00 97.88 161 LEU A N 1
ATOM 1242 C CA . LEU A 1 161 ? 4.491 -1.469 -3.840 1.00 97.88 161 LEU A CA 1
ATOM 1243 C C . LEU A 1 161 ? 3.294 -2.404 -3.626 1.00 97.88 161 LEU A C 1
ATOM 1245 O O . LEU A 1 161 ? 2.446 -2.124 -2.775 1.00 97.88 161 LEU A O 1
ATOM 1249 N N . ASP A 1 162 ? 3.235 -3.530 -4.338 1.00 97.81 162 ASP A N 1
ATOM 1250 C CA . ASP A 1 162 ? 2.210 -4.558 -4.132 1.00 97.81 162 ASP A CA 1
ATOM 1251 C C . ASP A 1 162 ? 2.314 -5.188 -2.727 1.00 97.81 162 ASP A C 1
ATOM 1253 O O . ASP A 1 162 ? 1.316 -5.305 -2.009 1.00 97.81 162 ASP A O 1
ATOM 1257 N N . GLU A 1 163 ? 3.528 -5.511 -2.273 1.00 97.69 163 GLU A N 1
ATOM 1258 C CA . GLU A 1 163 ? 3.783 -6.019 -0.915 1.00 97.69 163 GLU A CA 1
ATOM 1259 C C . GLU A 1 163 ? 3.379 -5.013 0.175 1.00 97.69 163 GLU A C 1
ATOM 1261 O O . GLU A 1 163 ? 2.686 -5.372 1.137 1.00 97.69 163 GLU A O 1
ATOM 1266 N N . ALA A 1 164 ? 3.754 -3.741 0.016 1.00 97.19 164 ALA A N 1
ATOM 1267 C CA . ALA A 1 164 ? 3.373 -2.671 0.934 1.00 97.19 164 ALA A CA 1
ATOM 1268 C C . ALA A 1 164 ? 1.848 -2.486 0.973 1.00 97.19 164 ALA A C 1
ATOM 1270 O O . ALA A 1 164 ? 1.258 -2.374 2.049 1.00 97.19 164 ALA A O 1
ATOM 1271 N N . THR A 1 165 ? 1.187 -2.538 -0.185 1.00 98.00 165 THR A N 1
ATOM 1272 C CA . THR A 1 165 ? -0.273 -2.411 -0.292 1.00 98.00 165 THR A CA 1
ATOM 1273 C C . THR A 1 165 ? -0.991 -3.550 0.435 1.00 98.00 165 THR A C 1
ATOM 1275 O O . THR A 1 165 ? -1.926 -3.303 1.205 1.00 98.00 165 THR A O 1
ATOM 1278 N N . LYS A 1 166 ? -0.528 -4.795 0.264 1.00 97.50 166 LYS A N 1
ATOM 1279 C CA . LYS A 1 166 ? -1.059 -5.961 0.995 1.00 97.50 166 LYS A CA 1
ATOM 1280 C C . LYS A 1 166 ? -0.881 -5.811 2.503 1.00 97.50 166 LYS A C 1
ATOM 1282 O O . LYS A 1 166 ? -1.804 -6.101 3.266 1.00 97.50 166 LYS A O 1
ATOM 1287 N N . THR A 1 167 ? 0.280 -5.321 2.924 1.00 97.31 167 THR A N 1
ATOM 1288 C CA . THR A 1 167 ? 0.606 -5.090 4.335 1.00 97.31 167 THR A CA 1
ATOM 1289 C C . THR A 1 167 ? -0.311 -4.031 4.948 1.00 97.31 167 THR A C 1
ATOM 1291 O O . THR A 1 167 ? -0.945 -4.286 5.972 1.00 97.31 167 THR A O 1
ATOM 1294 N N . ILE A 1 168 ? -0.490 -2.889 4.277 1.00 97.94 168 ILE A N 1
ATOM 1295 C CA . ILE A 1 168 ? -1.422 -1.831 4.699 1.00 97.94 168 ILE A CA 1
ATOM 1296 C C . ILE A 1 168 ? -2.851 -2.369 4.804 1.00 97.94 168 ILE A C 1
ATOM 1298 O O . ILE A 1 168 ? -3.554 -2.084 5.772 1.00 97.94 168 ILE A O 1
ATOM 1302 N N . HIS A 1 169 ? -3.298 -3.158 3.826 1.00 97.75 169 HIS A N 1
ATOM 1303 C CA . HIS A 1 169 ? -4.641 -3.727 3.852 1.00 97.75 169 HIS A CA 1
ATOM 1304 C C . HIS A 1 169 ? -4.842 -4.691 5.035 1.00 97.75 169 HIS A C 1
ATOM 1306 O O . HIS A 1 169 ? -5.900 -4.678 5.669 1.00 97.75 169 HIS A O 1
ATOM 1312 N N . ASN A 1 170 ? -3.824 -5.484 5.381 1.00 98.06 170 ASN A N 1
ATOM 1313 C CA . ASN A 1 170 ? -3.857 -6.335 6.570 1.00 98.06 170 ASN A CA 1
ATOM 1314 C C . ASN A 1 170 ? -3.917 -5.516 7.865 1.00 98.06 170 ASN A C 1
ATOM 1316 O O . ASN A 1 170 ? -4.755 -5.821 8.714 1.00 98.06 170 ASN A O 1
ATOM 1320 N N . TYR A 1 171 ? -3.108 -4.461 7.998 1.00 97.44 171 TYR A N 1
ATOM 1321 C CA . TYR A 1 171 ? -3.152 -3.591 9.177 1.00 97.44 171 TYR A CA 1
ATOM 1322 C C . TYR A 1 171 ? -4.496 -2.886 9.330 1.00 97.44 171 TYR A C 1
ATOM 1324 O O . TYR A 1 171 ? -5.054 -2.917 10.420 1.00 97.44 171 TYR A O 1
ATOM 1332 N N . LYS A 1 172 ? -5.077 -2.361 8.246 1.00 98.19 172 LYS A N 1
ATOM 1333 C CA . LYS A 1 172 ? -6.425 -1.768 8.280 1.00 98.19 172 LYS A CA 1
ATOM 1334 C C . LYS A 1 172 ? -7.487 -2.763 8.747 1.00 98.19 172 LYS A C 1
ATOM 1336 O O . LYS A 1 172 ? -8.380 -2.409 9.509 1.00 98.19 172 LYS A O 1
ATOM 1341 N N . ARG A 1 173 ? -7.397 -4.023 8.308 1.00 97.88 173 ARG A N 1
ATOM 1342 C CA . ARG A 1 173 ? -8.321 -5.075 8.759 1.00 97.88 173 ARG A CA 1
ATOM 1343 C C . ARG A 1 173 ? -8.153 -5.367 10.249 1.00 97.88 173 ARG A C 1
ATOM 1345 O O . ARG A 1 173 ? -9.146 -5.546 10.947 1.00 97.88 173 ARG A O 1
ATOM 1352 N N . MET A 1 174 ? -6.910 -5.436 10.722 1.00 97.44 174 MET A N 1
ATOM 1353 C CA . MET A 1 174 ? -6.623 -5.636 12.140 1.00 97.44 174 MET A CA 1
ATOM 1354 C C . MET A 1 174 ? -7.134 -4.455 12.962 1.00 97.44 174 MET A C 1
ATOM 1356 O O . MET A 1 174 ? -7.878 -4.676 13.905 1.00 97.44 174 MET A O 1
ATOM 1360 N N . GLU A 1 175 ? -6.817 -3.223 12.575 1.00 97.81 175 GLU A N 1
ATOM 1361 C CA . GLU A 1 175 ? -7.294 -1.999 13.225 1.00 97.81 175 GLU A CA 1
ATOM 1362 C C . GLU A 1 175 ? -8.822 -1.974 13.344 1.00 97.81 175 GLU A C 1
ATOM 1364 O O . GLU A 1 175 ? -9.346 -1.754 14.433 1.00 97.81 175 GLU A O 1
ATOM 1369 N N . GLN A 1 176 ? -9.543 -2.299 12.264 1.00 97.88 176 GLN A N 1
ATOM 1370 C CA . GLN A 1 176 ? -11.002 -2.399 12.310 1.00 97.88 176 GLN A CA 1
ATOM 1371 C C . GLN A 1 176 ? -11.466 -3.428 13.345 1.00 97.88 176 GLN A C 1
ATOM 1373 O O . GLN A 1 176 ? -12.331 -3.132 14.163 1.00 97.88 176 GLN A O 1
ATOM 1378 N N . LYS A 1 177 ? -10.858 -4.618 13.348 1.00 98.19 177 LYS A N 1
ATOM 1379 C CA . LYS A 1 177 ? -11.194 -5.670 14.310 1.00 98.19 177 LYS A CA 1
ATOM 1380 C C . LYS A 1 177 ? -10.947 -5.220 15.755 1.00 98.19 177 LYS A C 1
ATOM 1382 O O . LYS A 1 177 ? -11.775 -5.478 16.620 1.00 98.19 177 LYS A O 1
ATOM 1387 N N . TRP A 1 178 ? -9.830 -4.544 16.012 1.00 97.50 178 TRP A N 1
ATOM 1388 C CA . TRP A 1 178 ? -9.510 -3.999 17.332 1.00 97.50 178 TRP A CA 1
ATOM 1389 C C . TRP A 1 178 ? -10.519 -2.927 17.763 1.00 97.50 178 TRP A C 1
ATOM 1391 O O . TRP A 1 178 ? -10.977 -2.952 18.903 1.00 97.50 178 TRP A O 1
ATOM 1401 N N . ASN A 1 179 ? -10.925 -2.036 16.856 1.00 98.12 179 ASN A N 1
ATOM 1402 C CA . ASN A 1 179 ? -11.962 -1.037 17.130 1.00 98.12 179 ASN A CA 1
ATOM 1403 C C . ASN A 1 179 ? -13.322 -1.679 17.438 1.00 98.12 179 ASN A C 1
ATOM 1405 O O . ASN A 1 179 ? -14.014 -1.234 18.356 1.00 98.12 179 ASN A O 1
ATOM 1409 N N . ASP A 1 180 ? -13.690 -2.739 16.715 1.00 97.88 180 ASP A N 1
ATOM 1410 C CA . ASP A 1 180 ? -14.923 -3.491 16.965 1.00 97.88 180 ASP A CA 1
ATOM 1411 C C . ASP A 1 180 ? -14.878 -4.182 18.343 1.00 97.88 180 ASP A C 1
ATOM 1413 O O . ASP A 1 180 ? -15.847 -4.120 19.103 1.00 97.88 180 ASP A O 1
ATOM 1417 N N . GLU A 1 181 ? -13.743 -4.791 18.706 1.00 97.94 181 GLU A N 1
ATOM 1418 C CA . GLU A 1 181 ? -13.532 -5.427 20.017 1.00 97.94 181 GLU A CA 1
ATOM 1419 C C . GLU A 1 181 ? -13.590 -4.412 21.173 1.00 97.94 181 GLU A C 1
ATOM 1421 O O . GLU A 1 181 ? -14.193 -4.696 22.212 1.00 97.94 181 GLU A O 1
ATOM 1426 N N . ILE A 1 182 ? -13.001 -3.223 21.001 1.00 97.75 182 ILE A N 1
ATOM 1427 C CA . ILE A 1 182 ? -13.074 -2.132 21.985 1.00 97.75 182 ILE A CA 1
ATOM 1428 C C . ILE A 1 182 ? -14.519 -1.658 22.142 1.00 97.75 182 ILE A C 1
ATOM 1430 O O . ILE A 1 182 ? -15.027 -1.622 23.261 1.00 97.75 182 ILE A O 1
ATOM 1434 N N . SER A 1 183 ? -15.204 -1.381 21.031 1.00 97.31 183 SER A N 1
ATOM 1435 C CA . SER A 1 183 ? -16.598 -0.917 21.034 1.00 97.31 183 SER A CA 1
ATOM 1436 C C . SER A 1 183 ? -17.531 -1.926 21.712 1.00 97.31 183 SER A C 1
ATOM 1438 O O . SER A 1 183 ? -18.434 -1.556 22.466 1.00 97.31 183 SER A O 1
ATOM 1440 N N . GLN A 1 184 ? -17.306 -3.221 21.476 1.00 97.75 184 GLN A N 1
ATOM 1441 C CA . GLN A 1 184 ? -18.062 -4.288 22.124 1.00 97.75 184 GLN A CA 1
ATOM 1442 C C . GLN A 1 184 ? -17.807 -4.325 23.638 1.00 97.75 184 GLN A C 1
ATOM 1444 O O . GLN A 1 184 ? -18.759 -4.424 24.413 1.00 97.75 184 GLN A O 1
ATOM 1449 N N . ARG A 1 185 ? -16.548 -4.189 24.069 1.00 97.38 185 ARG A N 1
ATOM 1450 C CA . ARG A 1 185 ? -16.189 -4.163 25.494 1.00 97.38 185 ARG A CA 1
ATOM 1451 C C . ARG A 1 185 ? -16.767 -2.943 26.211 1.00 97.38 185 ARG A C 1
ATOM 1453 O O . ARG A 1 185 ? -17.287 -3.078 27.314 1.00 97.38 185 ARG A O 1
ATOM 1460 N N . GLU A 1 186 ? -16.715 -1.770 25.587 1.00 97.81 186 GLU A N 1
ATOM 1461 C CA . GLU A 1 186 ? -17.331 -0.551 26.121 1.00 97.81 186 GLU A CA 1
ATOM 1462 C C . GLU A 1 186 ? -18.842 -0.724 26.292 1.00 97.81 186 GLU A C 1
ATOM 1464 O O . GLU A 1 186 ? -19.397 -0.384 27.337 1.00 97.81 186 GLU A O 1
ATOM 1469 N N . LYS A 1 187 ? -19.512 -1.325 25.304 1.00 97.94 187 LYS A N 1
ATOM 1470 C CA . LYS A 1 187 ? -20.942 -1.628 25.389 1.00 97.94 187 LYS A CA 1
ATOM 1471 C C . LYS A 1 187 ? -21.263 -2.585 26.539 1.00 97.94 187 LYS A C 1
ATOM 1473 O O . LYS A 1 187 ? -22.226 -2.356 27.268 1.00 97.94 187 LYS A O 1
ATOM 1478 N N . GLU A 1 188 ? -20.483 -3.650 26.702 1.00 97.88 188 GLU A N 1
ATOM 1479 C CA . GLU A 1 188 ? -20.649 -4.603 27.806 1.00 97.88 188 GLU A CA 1
ATOM 1480 C C . GLU A 1 188 ? -20.455 -3.929 29.165 1.00 97.88 188 GLU A C 1
ATOM 1482 O O . GLU A 1 188 ? -21.268 -4.131 30.066 1.00 97.88 188 GLU A O 1
ATOM 1487 N N . PHE A 1 189 ? -19.446 -3.068 29.291 1.00 97.75 189 PHE A N 1
ATOM 1488 C CA . PHE A 1 189 ? -19.196 -2.306 30.510 1.00 97.75 189 PHE A CA 1
ATOM 1489 C C . PHE A 1 189 ? -20.346 -1.342 30.840 1.00 97.75 189 PHE A C 1
ATOM 1491 O O . PHE A 1 189 ? -20.822 -1.302 31.974 1.00 97.75 189 PHE A O 1
ATOM 1498 N N . MET A 1 190 ? -20.864 -0.619 29.844 1.00 97.62 190 MET A N 1
ATOM 1499 C CA . MET A 1 190 ? -22.019 0.265 30.033 1.00 97.62 190 MET A CA 1
ATOM 1500 C C . MET A 1 190 ? -23.284 -0.501 30.435 1.00 97.62 190 MET A C 1
ATOM 1502 O O . MET A 1 190 ? -24.070 -0.004 31.241 1.00 97.62 190 MET A O 1
ATOM 1506 N N . ASN A 1 191 ? -23.479 -1.715 29.914 1.00 97.12 191 ASN A N 1
ATOM 1507 C CA . ASN A 1 191 ? -24.583 -2.572 30.339 1.00 97.12 191 ASN A CA 1
ATOM 1508 C C . ASN A 1 191 ? -24.426 -3.004 31.803 1.00 97.12 191 ASN A C 1
ATOM 1510 O O . ASN A 1 191 ? -25.378 -2.865 32.562 1.00 97.12 191 ASN A O 1
ATOM 1514 N N . GLN A 1 192 ? -23.227 -3.423 32.221 1.00 97.69 192 GLN A N 1
ATOM 1515 C CA . GLN A 1 192 ? -22.959 -3.785 33.621 1.00 97.69 192 GLN A CA 1
ATOM 1516 C C . GLN A 1 192 ? -23.234 -2.619 34.580 1.00 97.69 192 GLN A C 1
ATOM 1518 O O . GLN A 1 192 ? -23.839 -2.815 35.631 1.00 97.69 192 GLN A O 1
ATOM 1523 N N . ILE A 1 193 ? -22.846 -1.394 34.209 1.00 97.06 193 ILE A N 1
ATOM 1524 C CA . ILE A 1 193 ? -23.164 -0.195 34.999 1.00 97.06 193 ILE A CA 1
ATOM 1525 C C . ILE A 1 193 ? -24.679 0.002 35.105 1.00 97.06 193 ILE A C 1
ATOM 1527 O O . ILE A 1 193 ? -25.192 0.247 36.196 1.00 97.06 193 ILE A O 1
ATOM 1531 N N . ASN A 1 194 ? -25.405 -0.107 33.991 1.00 96.94 194 ASN A N 1
ATOM 1532 C CA . ASN A 1 194 ? -26.859 0.052 33.994 1.00 96.94 194 ASN A CA 1
ATOM 1533 C C . ASN A 1 194 ? -27.557 -1.003 34.864 1.00 96.94 194 ASN A C 1
ATOM 1535 O O . ASN A 1 194 ? -28.517 -0.665 35.565 1.00 96.94 194 ASN A O 1
ATOM 1539 N N . ASP A 1 195 ? -27.073 -2.245 34.844 1.00 96.88 195 ASP A N 1
ATOM 1540 C CA . ASP A 1 195 ? -27.594 -3.334 35.670 1.00 96.88 195 ASP A CA 1
ATOM 1541 C C . ASP A 1 195 ? -27.369 -3.033 37.162 1.00 96.88 195 ASP A C 1
ATOM 1543 O O . ASP A 1 195 ? -28.333 -3.002 37.931 1.00 96.88 195 ASP A O 1
ATOM 1547 N N . LEU A 1 196 ? -26.145 -2.660 37.557 1.00 96.56 196 LEU A N 1
ATOM 1548 C CA . LEU A 1 196 ? -25.814 -2.276 38.938 1.00 96.56 196 LEU A CA 1
ATOM 1549 C C . LEU A 1 196 ? -26.619 -1.064 39.429 1.00 96.56 196 LEU A C 1
ATOM 1551 O O . LEU A 1 196 ? -27.103 -1.043 40.565 1.00 96.56 196 LEU A O 1
ATOM 1555 N N . CYS A 1 197 ? -26.799 -0.044 38.585 1.00 95.19 197 CYS A N 1
ATOM 1556 C CA . CYS A 1 197 ? -27.632 1.111 38.919 1.00 95.19 197 CYS A CA 1
ATOM 1557 C C . CYS A 1 197 ? -29.104 0.718 39.099 1.00 95.19 197 CYS A C 1
ATOM 1559 O O . CYS A 1 197 ? -29.783 1.254 39.978 1.00 95.19 197 CYS A O 1
ATOM 1561 N N . SER A 1 198 ? -29.603 -0.214 38.285 1.00 95.62 198 SER A N 1
ATOM 1562 C CA . SER A 1 198 ? -30.978 -0.708 38.385 1.00 95.62 198 SER A CA 1
ATOM 1563 C C . SER A 1 198 ? -31.190 -1.508 39.670 1.00 95.62 198 SER A C 1
ATOM 1565 O O . SER A 1 198 ? -32.166 -1.259 40.379 1.00 95.62 198 SER A O 1
ATOM 1567 N N . GLU A 1 199 ? -30.261 -2.401 40.015 1.00 96.12 199 GLU A N 1
ATOM 1568 C CA . GLU A 1 199 ? -30.279 -3.158 41.272 1.00 96.12 199 GLU A CA 1
ATOM 1569 C C . GLU A 1 199 ? -30.234 -2.231 42.490 1.00 96.12 199 GLU A C 1
ATOM 1571 O O . GLU A 1 199 ? -31.084 -2.329 43.379 1.00 96.12 199 GLU A O 1
ATOM 1576 N N . THR A 1 200 ? -29.315 -1.260 42.485 1.00 95.69 200 THR A N 1
ATOM 1577 C CA . THR A 1 200 ? -29.189 -0.262 43.559 1.00 95.69 200 THR A CA 1
ATOM 1578 C C . THR A 1 200 ? -30.487 0.523 43.740 1.00 95.69 200 THR A C 1
ATOM 1580 O O . THR A 1 200 ? -30.959 0.698 44.863 1.00 95.69 200 THR A O 1
ATOM 1583 N N . LYS A 1 201 ? -31.122 0.944 42.639 1.00 96.00 201 LYS A N 1
ATOM 1584 C CA . LYS A 1 201 ? -32.398 1.669 42.676 1.00 96.00 201 LYS A CA 1
ATOM 1585 C C . LYS A 1 201 ? -33.530 0.826 43.268 1.00 96.00 201 LYS A C 1
ATOM 1587 O O . LYS A 1 201 ? -34.358 1.351 44.011 1.00 96.00 201 LYS A O 1
ATOM 1592 N N . VAL A 1 202 ? -33.589 -0.467 42.947 1.00 95.75 202 VAL A N 1
ATOM 1593 C CA . VAL A 1 202 ? -34.580 -1.386 43.533 1.00 95.75 202 VAL A CA 1
ATOM 1594 C C . VAL A 1 202 ? -34.336 -1.549 45.034 1.00 95.75 202 VAL A C 1
ATOM 1596 O O . VAL A 1 202 ? -35.283 -1.479 45.819 1.00 95.75 202 VAL A O 1
ATOM 1599 N N . GLN A 1 203 ? -33.079 -1.709 45.447 1.00 95.69 203 GLN A N 1
ATOM 1600 C CA . GLN A 1 203 ? -32.715 -1.832 46.858 1.00 95.69 203 GLN A CA 1
ATOM 1601 C C . GLN A 1 203 ? -33.030 -0.556 47.652 1.00 95.69 203 GLN A C 1
ATOM 1603 O O . GLN A 1 203 ? -33.570 -0.635 48.755 1.00 95.69 203 GLN A O 1
ATOM 1608 N N . GLU A 1 204 ? -32.765 0.620 47.081 1.00 95.25 204 GLU A N 1
ATOM 1609 C CA . GLU A 1 204 ? -33.117 1.911 47.678 1.00 95.25 204 GLU A CA 1
ATOM 1610 C C . GLU A 1 204 ? -34.635 2.043 47.877 1.00 95.25 204 GLU A C 1
ATOM 1612 O O . GLU A 1 204 ? -35.093 2.412 48.960 1.00 95.25 204 GLU A O 1
ATOM 1617 N N . GLN A 1 205 ? -35.432 1.675 46.868 1.00 95.62 205 GLN A N 1
ATOM 1618 C CA . GLN A 1 205 ? -36.896 1.676 46.971 1.00 95.62 205 GLN A CA 1
ATOM 1619 C C . GLN A 1 205 ? -37.404 0.717 48.053 1.00 95.62 205 GLN A C 1
ATOM 1621 O O . GLN A 1 205 ? -38.333 1.060 48.788 1.00 95.62 205 GLN A O 1
ATOM 1626 N N . TYR A 1 206 ? -36.792 -0.462 48.169 1.00 96.31 206 TYR A N 1
ATOM 1627 C CA . TYR A 1 206 ? -37.121 -1.432 49.209 1.00 96.31 206 TYR A CA 1
ATOM 1628 C C . TYR A 1 206 ? -36.840 -0.875 50.614 1.00 96.31 206 TYR A C 1
ATOM 1630 O O . TYR A 1 206 ? -37.742 -0.846 51.454 1.00 96.31 206 TYR A O 1
ATOM 1638 N N . LEU A 1 207 ? -35.629 -0.356 50.849 1.00 96.62 207 LEU A N 1
ATOM 1639 C CA . LEU A 1 207 ? -35.227 0.223 52.138 1.00 96.62 207 LEU A CA 1
ATOM 1640 C C . LEU A 1 207 ? -36.094 1.427 52.523 1.00 96.62 207 LEU A C 1
ATOM 1642 O O . LEU A 1 207 ? -36.506 1.554 53.676 1.00 96.62 207 LEU A O 1
ATOM 1646 N N . MET A 1 208 ? -36.422 2.290 51.558 1.00 96.94 208 MET A N 1
ATOM 1647 C CA . MET A 1 208 ? -37.343 3.408 51.772 1.00 96.94 208 MET A CA 1
ATOM 1648 C C . MET A 1 208 ? -38.727 2.912 52.219 1.00 96.94 208 MET A C 1
ATOM 1650 O O . MET A 1 208 ? -39.316 3.465 53.148 1.00 96.94 208 MET A O 1
ATOM 1654 N N . GLY A 1 209 ? -39.230 1.834 51.609 1.00 96.44 209 GLY A N 1
ATOM 1655 C CA . GLY A 1 209 ? -40.476 1.185 52.018 1.00 96.44 209 GLY A CA 1
ATOM 1656 C C . GLY A 1 209 ? -40.435 0.660 53.458 1.00 96.44 209 GLY A C 1
ATOM 1657 O O . GLY A 1 209 ? -41.379 0.889 54.217 1.00 96.44 209 GLY A O 1
ATOM 1658 N N . GLU A 1 210 ? -39.339 0.012 53.863 1.00 97.06 210 GLU A N 1
ATOM 1659 C CA . GLU A 1 210 ? -39.148 -0.454 55.245 1.00 97.06 210 GLU A CA 1
ATOM 1660 C C . GLU A 1 210 ? -39.080 0.702 56.251 1.00 97.06 210 GLU A C 1
ATOM 1662 O O . GLU A 1 210 ? -39.654 0.607 57.340 1.00 97.06 210 GLU A O 1
ATOM 1667 N N . ILE A 1 211 ? -38.412 1.805 55.892 1.00 96.31 211 ILE A N 1
ATOM 1668 C CA . ILE A 1 211 ? -38.345 3.013 56.725 1.00 96.31 211 ILE A CA 1
ATOM 1669 C C . ILE A 1 211 ? -39.748 3.571 56.961 1.00 96.31 211 ILE A C 1
ATOM 1671 O O . ILE A 1 211 ? -40.138 3.756 58.112 1.00 96.31 211 ILE A O 1
ATOM 1675 N N . ILE A 1 212 ? -40.533 3.746 55.896 1.00 96.69 212 ILE A N 1
ATOM 1676 C CA . ILE A 1 212 ? -41.905 4.262 55.991 1.00 96.69 212 ILE A CA 1
ATOM 1677 C C . ILE A 1 212 ? -42.768 3.365 56.891 1.00 96.69 212 ILE A C 1
ATOM 1679 O O . ILE A 1 212 ? -43.482 3.866 57.760 1.00 96.69 212 ILE A O 1
ATOM 1683 N N . GLN A 1 213 ? -42.685 2.039 56.732 1.00 96.56 213 GLN A N 1
ATOM 1684 C CA . GLN A 1 213 ? -43.435 1.100 57.576 1.00 96.56 213 GLN A CA 1
ATOM 1685 C C . GLN A 1 213 ? -43.024 1.181 59.051 1.00 96.56 213 GLN A C 1
ATOM 1687 O O . GLN A 1 213 ? -43.881 1.146 59.941 1.00 96.56 213 GLN A O 1
ATOM 1692 N N . ARG A 1 214 ? -41.720 1.292 59.325 1.00 96.62 214 ARG A N 1
ATOM 1693 C CA . ARG A 1 214 ? -41.200 1.444 60.688 1.00 96.62 214 ARG A CA 1
ATOM 1694 C C . ARG A 1 214 ? -41.724 2.724 61.329 1.00 96.62 214 ARG A C 1
ATOM 1696 O O . ARG A 1 214 ? -42.217 2.672 62.455 1.00 96.62 214 ARG A O 1
ATOM 1703 N N . ASP A 1 215 ? -41.652 3.837 60.611 1.00 96.62 215 ASP A N 1
ATOM 1704 C CA . ASP A 1 215 ? -42.064 5.147 61.110 1.00 96.62 215 ASP A CA 1
ATOM 1705 C C . ASP A 1 215 ? -43.573 5.176 61.380 1.00 96.62 215 ASP A C 1
ATOM 1707 O O . ASP A 1 215 ? -44.009 5.645 62.432 1.00 96.62 215 ASP A O 1
ATOM 1711 N N . GLN A 1 216 ? -44.375 4.559 60.506 1.00 96.38 216 GLN A N 1
ATOM 1712 C CA . GLN A 1 216 ? -45.814 4.402 60.722 1.00 96.38 216 GLN A CA 1
ATOM 1713 C C . GLN A 1 216 ? -46.119 3.611 62.004 1.00 96.38 216 GLN A C 1
ATOM 1715 O O . GLN A 1 216 ? -46.956 4.023 62.808 1.00 96.38 216 GLN A O 1
ATOM 1720 N N . LYS A 1 217 ? -45.386 2.520 62.257 1.00 96.44 217 LYS A N 1
ATOM 1721 C CA . LYS A 1 217 ? -45.522 1.733 63.490 1.00 96.44 217 LYS A CA 1
ATOM 1722 C C . LYS A 1 217 ? -45.092 2.514 64.736 1.00 96.44 217 LYS A C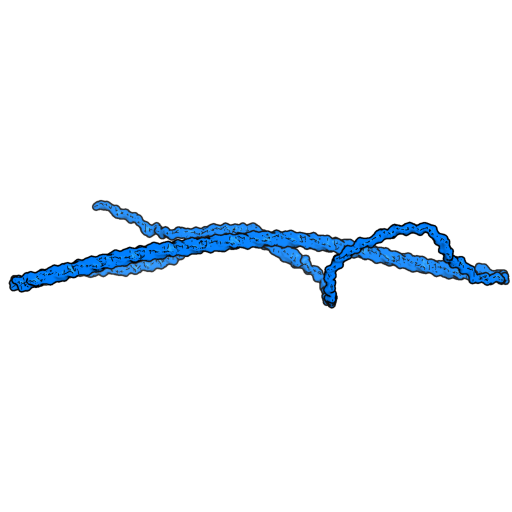 1
ATOM 1724 O O . LYS A 1 217 ? -45.721 2.370 65.784 1.00 96.44 217 LYS A O 1
ATOM 1729 N N . ILE A 1 218 ? -44.041 3.332 64.649 1.00 96.06 218 ILE A N 1
ATOM 1730 C CA . ILE A 1 218 ? -43.610 4.208 65.751 1.00 96.06 218 ILE A CA 1
ATOM 1731 C C . ILE A 1 218 ? -44.723 5.199 66.096 1.00 96.06 218 ILE A C 1
ATOM 1733 O O . ILE A 1 218 ? -45.087 5.307 67.267 1.00 96.06 218 ILE A O 1
ATOM 1737 N N . VAL A 1 219 ? -45.314 5.849 65.090 1.00 96.31 219 VAL A N 1
ATOM 1738 C CA . VAL A 1 219 ? -46.442 6.775 65.278 1.00 96.31 219 VAL A CA 1
ATOM 1739 C C . VAL A 1 219 ? -47.641 6.065 65.914 1.00 96.31 219 VAL A C 1
ATOM 1741 O O . VAL A 1 219 ? -48.226 6.573 66.871 1.00 96.31 219 VAL A O 1
ATOM 1744 N N . GLU A 1 220 ? -47.994 4.864 65.448 1.00 95.44 220 GLU A N 1
ATOM 1745 C CA . GLU A 1 220 ? -49.069 4.065 66.052 1.00 95.44 220 GLU A CA 1
ATOM 1746 C C . GLU A 1 220 ? -48.797 3.729 67.526 1.00 95.44 220 GLU A C 1
ATOM 1748 O O . GLU A 1 220 ? -49.697 3.832 68.365 1.00 95.44 220 GLU A O 1
ATOM 1753 N N . MET A 1 221 ? -47.564 3.340 67.863 1.00 94.75 221 MET A N 1
ATOM 1754 C CA . MET A 1 221 ? -47.177 3.055 69.248 1.00 94.75 221 MET A CA 1
ATOM 1755 C C . MET A 1 221 ? -47.203 4.313 70.122 1.00 94.75 221 MET A C 1
ATOM 1757 O O . MET A 1 221 ? -47.696 4.245 71.248 1.00 94.75 221 MET A O 1
ATOM 1761 N N . GLN A 1 222 ? -46.732 5.455 69.613 1.00 93.50 222 GLN A N 1
ATOM 1762 C CA . GLN A 1 222 ? -46.792 6.741 70.317 1.00 93.50 222 GLN A CA 1
ATOM 1763 C C . GLN A 1 222 ? -48.235 7.165 70.600 1.00 93.50 222 GLN A C 1
ATOM 1765 O O . GLN A 1 222 ? -48.546 7.558 71.722 1.00 93.50 222 GLN A O 1
ATOM 1770 N N . ASN A 1 223 ? -49.139 7.016 69.628 1.00 93.81 223 ASN A N 1
ATOM 1771 C CA . ASN A 1 223 ? -50.560 7.305 69.829 1.00 93.81 223 ASN A CA 1
ATOM 1772 C C . ASN A 1 223 ? -51.168 6.411 70.918 1.00 93.81 223 ASN A C 1
ATOM 1774 O O . ASN A 1 223 ? -51.826 6.913 71.825 1.00 93.81 223 ASN A O 1
ATOM 1778 N N . ARG A 1 224 ? -50.872 5.104 70.900 1.00 93.62 224 ARG A N 1
ATOM 1779 C CA . ARG A 1 224 ? -51.328 4.174 71.948 1.00 93.62 224 ARG A CA 1
ATOM 1780 C C . ARG A 1 224 ? -50.796 4.531 73.335 1.00 93.62 224 ARG A C 1
ATOM 1782 O O . ARG A 1 224 ? -51.526 4.393 74.314 1.00 93.62 224 ARG A O 1
ATOM 1789 N N . LEU A 1 225 ? -49.533 4.946 73.439 1.00 91.56 225 LEU A N 1
ATOM 1790 C CA . LEU A 1 225 ? -48.950 5.392 74.707 1.00 91.56 225 LEU A CA 1
ATOM 1791 C C . LEU A 1 225 ? -49.646 6.657 75.216 1.00 91.56 225 LEU A C 1
ATOM 1793 O O . LEU A 1 225 ? -50.093 6.668 76.360 1.00 91.56 225 LEU A O 1
ATOM 1797 N N . ASN A 1 226 ? -49.837 7.656 74.353 1.00 90.94 226 ASN A N 1
ATOM 1798 C CA . ASN A 1 226 ? -50.553 8.886 74.696 1.00 90.94 226 ASN A CA 1
ATOM 1799 C C . ASN A 1 226 ? -52.000 8.618 75.145 1.00 90.94 226 ASN A C 1
ATOM 1801 O O . ASN A 1 226 ? -52.464 9.206 76.123 1.00 90.94 226 ASN A O 1
ATOM 1805 N N . ASP A 1 227 ? -52.720 7.718 74.470 1.00 90.06 227 ASP A N 1
ATOM 1806 C CA . ASP A 1 227 ? -54.088 7.342 74.848 1.00 90.06 227 ASP A CA 1
ATOM 1807 C C . ASP A 1 227 ? -54.129 6.625 76.207 1.00 90.06 227 ASP A C 1
ATOM 1809 O O . ASP A 1 227 ? -55.011 6.886 77.032 1.00 90.06 227 ASP A O 1
ATOM 1813 N N . ASN A 1 228 ? -53.150 5.757 76.478 1.00 87.69 228 ASN A N 1
ATOM 1814 C CA . ASN A 1 228 ? -53.009 5.087 77.771 1.00 87.69 228 ASN A CA 1
ATOM 1815 C C . ASN A 1 228 ? -52.669 6.073 78.897 1.00 87.69 228 ASN A C 1
ATOM 1817 O O . ASN A 1 228 ? -53.216 5.949 79.992 1.00 87.69 228 ASN A O 1
ATOM 1821 N N . GLU A 1 229 ? -51.794 7.047 78.652 1.00 84.81 229 GLU A N 1
ATOM 1822 C CA . GLU A 1 229 ? -51.468 8.103 79.617 1.00 84.81 229 GLU A CA 1
ATOM 1823 C C . GLU A 1 229 ? -52.671 8.999 79.904 1.00 84.81 229 GLU A C 1
ATOM 1825 O O . GLU A 1 229 ? -52.981 9.240 81.069 1.00 84.81 229 GLU A O 1
ATOM 1830 N N . ARG A 1 230 ? -53.419 9.413 78.874 1.00 79.75 230 ARG A N 1
ATOM 1831 C CA . ARG A 1 230 ? -54.684 10.145 79.052 1.00 79.75 230 ARG A CA 1
ATOM 1832 C C . ARG A 1 230 ? -55.701 9.345 79.857 1.00 79.75 230 ARG A C 1
ATOM 1834 O O . ARG A 1 230 ? -56.354 9.898 80.737 1.00 79.75 230 ARG A O 1
ATOM 1841 N N . SER A 1 231 ? -55.809 8.046 79.590 1.00 79.44 231 SER A N 1
ATOM 1842 C CA . SER A 1 231 ? -56.708 7.153 80.327 1.00 79.44 231 SER A CA 1
ATOM 1843 C C . SER A 1 231 ? -56.281 7.002 81.792 1.00 79.44 231 SER A C 1
ATOM 1845 O O . SER A 1 231 ? -57.128 7.046 82.680 1.00 79.44 231 SER A O 1
ATOM 1847 N N . LYS A 1 232 ? -54.972 6.897 82.063 1.00 76.06 232 LYS A N 1
ATOM 1848 C CA . LYS A 1 232 ? -54.417 6.867 83.427 1.00 76.06 232 LYS A CA 1
ATOM 1849 C C . LYS A 1 232 ? -54.611 8.188 84.168 1.00 76.06 232 LYS A C 1
ATOM 1851 O O . LYS A 1 232 ? -54.978 8.167 85.340 1.00 76.06 232 LYS A O 1
ATOM 1856 N N . ALA A 1 233 ? -54.413 9.321 83.497 1.00 67.25 233 ALA A N 1
ATOM 1857 C CA . ALA A 1 233 ? -54.663 10.646 84.056 1.00 67.25 233 ALA A CA 1
ATOM 1858 C C . ALA A 1 233 ? -56.149 10.830 84.413 1.00 67.25 233 ALA A C 1
ATOM 1860 O O . ALA A 1 233 ? -56.458 11.280 85.512 1.00 67.25 233 ALA A O 1
ATOM 1861 N N . ALA A 1 234 ? -57.066 10.369 83.556 1.00 60.59 234 ALA A N 1
ATOM 1862 C CA . ALA A 1 234 ? -58.504 10.391 83.828 1.00 60.59 234 ALA A CA 1
ATOM 1863 C C . ALA A 1 234 ? -58.920 9.478 85.003 1.00 60.59 234 ALA A C 1
ATOM 1865 O O . ALA A 1 234 ? -59.884 9.779 85.702 1.00 60.59 234 ALA A O 1
ATOM 1866 N N . THR A 1 235 ? -58.201 8.377 85.257 1.00 55.84 235 THR A N 1
ATOM 1867 C CA . THR A 1 235 ? -58.413 7.548 86.461 1.00 55.84 235 THR A CA 1
ATOM 1868 C C . THR A 1 235 ? -57.725 8.106 87.712 1.00 55.84 235 THR A C 1
ATOM 1870 O O . THR A 1 235 ? -58.217 7.894 88.814 1.00 55.84 235 THR A O 1
ATOM 1873 N N . SER A 1 236 ? -56.621 8.845 87.553 1.00 49.88 236 SER A N 1
ATOM 1874 C CA . SER A 1 236 ? -55.874 9.494 88.640 1.00 49.88 236 SER A CA 1
ATOM 1875 C C . SER A 1 236 ? -56.553 10.763 89.159 1.00 49.88 236 SER A C 1
ATOM 1877 O O . SER A 1 236 ? -56.329 11.133 90.307 1.00 49.88 236 SER A O 1
ATOM 1879 N N . GLU A 1 237 ? -57.397 11.421 88.361 1.00 48.53 237 GLU A N 1
ATOM 1880 C CA . GLU A 1 237 ? -58.213 12.558 88.815 1.00 48.53 237 GLU A CA 1
ATOM 1881 C C . GLU A 1 237 ? -59.302 12.153 89.832 1.00 48.53 237 GLU A C 1
ATOM 1883 O O . GLU A 1 237 ? -59.854 13.017 90.510 1.00 48.53 237 GLU A O 1
ATOM 1888 N N . ASN A 1 238 ? -59.569 10.849 89.998 1.00 46.25 238 ASN A N 1
ATOM 1889 C CA . ASN A 1 238 ? -60.484 10.318 91.016 1.00 46.25 238 ASN A CA 1
ATOM 1890 C C . ASN A 1 238 ? -59.795 9.806 92.294 1.00 46.25 238 ASN A C 1
ATOM 1892 O O . ASN A 1 238 ? -60.498 9.516 93.257 1.00 46.25 238 ASN A O 1
ATOM 1896 N N . ASP A 1 239 ? -58.461 9.740 92.337 1.00 44.66 239 ASP A N 1
ATOM 1897 C CA . ASP A 1 239 ? -57.692 9.328 93.518 1.00 44.66 239 ASP A CA 1
ATOM 1898 C C . ASP A 1 239 ? -56.569 10.341 93.785 1.00 44.66 239 ASP A C 1
ATOM 1900 O O . ASP A 1 239 ? -55.393 10.113 93.505 1.00 44.66 239 ASP A O 1
ATOM 1904 N N . VAL A 1 240 ? -56.933 11.489 94.362 1.00 42.69 240 VAL A N 1
ATOM 1905 C CA . VAL A 1 240 ? -55.971 12.375 95.032 1.00 42.69 240 VAL A CA 1
ATOM 1906 C C . VAL A 1 240 ? -56.176 12.259 96.540 1.00 42.69 240 VAL A C 1
ATOM 1908 O O . VAL A 1 240 ? -56.917 13.031 97.145 1.00 42.69 240 VAL A O 1
ATOM 1911 N N . ILE A 1 241 ? -55.479 11.302 97.159 1.00 41.50 241 ILE A N 1
ATOM 1912 C CA . ILE A 1 241 ? -55.079 11.378 98.569 1.00 41.50 241 ILE A CA 1
ATOM 1913 C C . ILE A 1 241 ? -53.586 11.032 98.669 1.00 41.50 241 ILE A C 1
ATOM 1915 O O . ILE A 1 241 ? -53.189 9.888 98.487 1.00 41.50 241 ILE A O 1
ATOM 1919 N N . VAL A 1 242 ? -52.802 12.083 98.940 1.00 49.84 242 VAL A N 1
ATOM 1920 C CA . VAL A 1 242 ? -51.612 12.183 99.812 1.00 49.84 242 VAL A CA 1
ATOM 1921 C C . VAL A 1 242 ? -50.796 10.905 100.028 1.00 49.84 242 VAL A C 1
ATOM 1923 O O . VAL A 1 242 ? -51.300 10.033 100.715 1.00 49.84 242 VAL A O 1
ATOM 1926 N N . VAL A 1 243 ? -49.500 10.903 99.664 1.00 41.72 243 VAL A N 1
ATOM 1927 C CA . VAL A 1 243 ? -48.387 10.483 100.555 1.00 41.72 243 VAL A CA 1
ATOM 1928 C C . VAL A 1 243 ? -47.041 11.091 100.098 1.00 41.72 243 VAL A C 1
ATOM 1930 O O . VAL A 1 243 ? -46.621 10.933 98.960 1.00 41.72 243 VAL A O 1
ATOM 1933 N N . SER A 1 244 ? -46.432 11.787 101.064 1.00 40.06 244 SER A N 1
ATOM 1934 C CA . SER A 1 244 ? -45.021 12.003 101.439 1.00 40.06 244 SER A CA 1
ATOM 1935 C C . SER A 1 244 ? -43.890 12.227 100.427 1.00 40.06 244 SER A C 1
ATOM 1937 O O . SER A 1 244 ? -43.571 11.399 99.584 1.00 40.06 244 SER A O 1
ATOM 1939 N N . MET A 1 245 ? -43.177 13.331 100.689 1.00 48.97 245 MET A N 1
ATOM 1940 C CA . MET A 1 245 ? -41.779 13.575 100.334 1.00 48.97 245 MET A CA 1
ATOM 1941 C C . MET A 1 245 ? -40.874 12.556 101.042 1.00 48.97 245 MET A C 1
ATOM 1943 O O . MET A 1 245 ? -40.835 12.543 102.273 1.00 48.97 245 MET A O 1
ATOM 1947 N N . GLU A 1 246 ? -40.100 11.779 100.286 1.00 42.72 246 GLU A N 1
ATOM 1948 C CA . GLU A 1 246 ? -38.902 11.103 100.789 1.00 42.72 246 GLU A CA 1
ATOM 1949 C C . GLU A 1 246 ? -37.714 11.393 99.858 1.00 42.72 246 GLU A C 1
ATOM 1951 O O . GLU A 1 246 ? -37.735 11.088 98.670 1.00 42.72 246 GLU A O 1
ATOM 1956 N N . SER A 1 247 ? -36.748 12.097 100.458 1.00 49.69 247 SER A N 1
ATOM 1957 C CA . SER A 1 247 ? -35.296 12.162 100.234 1.00 49.69 247 SER A CA 1
ATOM 1958 C C . SER A 1 247 ? -34.703 11.940 98.837 1.00 49.69 247 SER A C 1
ATOM 1960 O O . SER A 1 247 ? -34.747 10.852 98.272 1.00 49.69 247 SER A O 1
ATOM 1962 N N . GLU A 1 248 ? -33.984 12.977 98.400 1.00 49.12 248 GLU A N 1
ATOM 1963 C CA . GLU A 1 248 ? -32.924 12.964 97.391 1.00 49.12 248 GLU A CA 1
ATOM 1964 C C . GLU A 1 248 ? -31.848 11.912 97.715 1.00 49.12 248 GLU A C 1
ATOM 1966 O O . GLU A 1 248 ? -31.211 11.966 98.768 1.00 49.12 248 GLU A O 1
ATOM 1971 N N . GLU A 1 249 ? -31.594 11.002 96.776 1.00 48.06 249 GLU A N 1
ATOM 1972 C CA . GLU A 1 249 ? -30.350 10.238 96.698 1.00 48.06 249 GLU A CA 1
ATOM 1973 C C . GLU A 1 249 ? -29.617 10.701 95.433 1.00 48.06 249 GLU A C 1
ATOM 1975 O O . GLU A 1 249 ? -30.025 10.410 94.307 1.00 48.06 249 GLU A O 1
ATOM 1980 N N . MET A 1 250 ? -28.569 11.510 95.623 1.00 49.72 250 MET A N 1
ATOM 1981 C CA . MET A 1 250 ? -27.636 11.867 94.558 1.00 49.72 250 MET A CA 1
ATOM 1982 C C . MET A 1 250 ? -26.829 10.625 94.188 1.00 49.72 250 MET A C 1
ATOM 1984 O O . MET A 1 250 ? -25.925 10.229 94.921 1.00 49.72 250 MET A O 1
ATOM 1988 N N . VAL A 1 251 ? -27.145 10.036 93.038 1.00 52.94 251 VAL A N 1
ATOM 1989 C CA . VAL A 1 251 ? -26.270 9.068 92.381 1.00 52.94 251 VAL A CA 1
ATOM 1990 C C . VAL A 1 251 ? -25.403 9.835 91.390 1.00 52.94 251 VAL A C 1
ATOM 1992 O O . VAL A 1 251 ? -25.839 10.204 90.301 1.00 52.94 251 VAL A O 1
ATOM 1995 N N . GLU A 1 252 ? -24.180 10.112 91.826 1.00 56.12 252 GLU A N 1
ATOM 1996 C CA . GLU A 1 252 ? -23.051 10.482 90.979 1.00 56.12 252 GLU A CA 1
ATOM 1997 C C . GLU A 1 252 ? -22.761 9.274 90.072 1.00 56.12 252 GLU A C 1
ATOM 1999 O O . GLU A 1 252 ? -22.420 8.195 90.554 1.00 56.12 252 GLU A O 1
ATOM 2004 N N . MET A 1 253 ? -23.011 9.413 88.768 1.00 55.81 253 MET A N 1
ATOM 2005 C CA . MET A 1 253 ? -22.581 8.439 87.769 1.00 55.81 253 MET A CA 1
ATOM 2006 C C . MET A 1 253 ? -21.679 9.150 86.771 1.00 55.81 253 MET A C 1
ATOM 2008 O O . MET A 1 253 ? -22.090 10.098 86.098 1.00 55.81 253 MET A O 1
ATOM 2012 N N . ASP A 1 254 ? -20.436 8.684 86.773 1.00 52.50 254 ASP A N 1
ATOM 2013 C CA . ASP A 1 254 ? -19.307 9.156 85.996 1.00 52.50 254 ASP A CA 1
ATOM 2014 C C . ASP A 1 254 ? -19.641 9.235 84.501 1.00 52.50 254 ASP A C 1
ATOM 2016 O O . ASP A 1 254 ? -20.161 8.298 83.891 1.00 52.50 254 ASP A O 1
ATOM 2020 N N . MET A 1 255 ? -19.349 10.396 83.917 1.00 58.25 255 MET A N 1
ATOM 2021 C CA . MET A 1 255 ? -19.309 10.590 82.473 1.00 58.25 255 MET A CA 1
ATOM 2022 C C . MET A 1 255 ? -18.013 9.963 81.960 1.00 58.25 255 MET A C 1
ATOM 2024 O O . MET A 1 255 ? -16.959 10.596 82.020 1.00 58.25 255 MET A O 1
ATOM 2028 N N . ASP A 1 256 ? -18.092 8.728 81.472 1.00 56.81 256 ASP A N 1
ATOM 2029 C CA . ASP A 1 256 ? -17.028 8.162 80.650 1.00 56.81 256 ASP A CA 1
ATOM 2030 C C . ASP A 1 256 ? -17.038 8.868 79.285 1.00 56.81 256 ASP A C 1
ATOM 2032 O O . ASP A 1 256 ? -17.955 8.749 78.469 1.00 56.81 256 ASP A O 1
ATOM 2036 N N . ASP A 1 257 ? -16.008 9.687 79.112 1.00 55.44 257 ASP A N 1
ATOM 2037 C CA . ASP A 1 257 ? -15.686 10.504 77.952 1.00 55.44 257 ASP A CA 1
ATOM 2038 C C . ASP A 1 257 ? -15.080 9.587 76.872 1.00 55.44 257 ASP A C 1
ATOM 2040 O O . ASP A 1 257 ? -13.861 9.408 76.787 1.00 55.44 257 ASP A O 1
ATOM 2044 N N . ASP A 1 258 ? -15.928 8.937 76.068 1.00 54.34 258 ASP A N 1
ATOM 2045 C CA . ASP A 1 258 ? -15.469 8.135 74.929 1.00 54.34 258 ASP A CA 1
ATOM 2046 C C . ASP A 1 258 ? -14.968 9.059 73.808 1.00 54.34 258 ASP A C 1
ATOM 2048 O O . ASP A 1 258 ? -15.684 9.505 72.905 1.00 54.34 258 ASP A O 1
ATOM 2052 N N . SER A 1 259 ? -13.672 9.341 73.923 1.00 57.44 259 SER A N 1
ATOM 2053 C CA . SER A 1 259 ? -12.781 9.912 72.925 1.00 57.44 259 SER A CA 1
ATOM 2054 C C . SER A 1 259 ? -13.058 9.348 71.528 1.00 57.44 259 SER A C 1
ATOM 2056 O O . SER A 1 259 ? -12.878 8.162 71.254 1.00 57.44 259 SER A O 1
ATOM 2058 N N . TRP A 1 260 ? -13.443 10.235 70.612 1.00 60.72 260 TRP A N 1
ATOM 2059 C CA . TRP A 1 260 ? -13.364 9.983 69.180 1.00 60.72 260 TRP A CA 1
ATOM 2060 C C . TRP A 1 260 ? -11.883 9.891 68.796 1.00 60.72 260 TRP A C 1
ATOM 2062 O O . TRP A 1 260 ? -11.185 10.9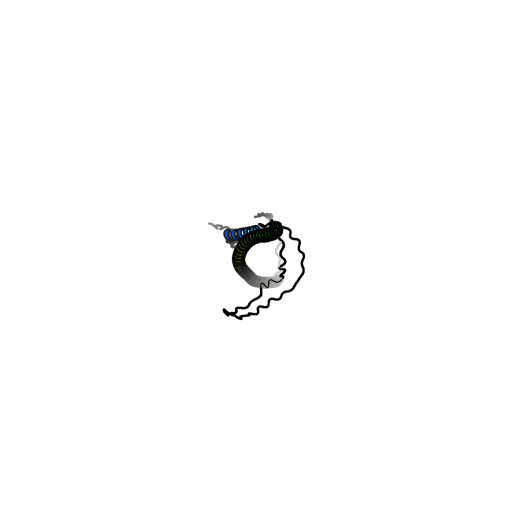04 68.743 1.00 60.72 260 TRP A O 1
ATOM 2072 N N . SER A 1 261 ? -11.386 8.680 68.548 1.00 57.38 261 SER A N 1
ATOM 2073 C CA . SER A 1 261 ? -10.109 8.485 67.867 1.00 57.38 261 SER A CA 1
ATOM 2074 C C . SER A 1 261 ? -10.333 8.571 66.356 1.00 57.38 261 SER A C 1
ATOM 2076 O O . SER A 1 261 ? -10.814 7.621 65.736 1.00 57.38 261 SER A O 1
ATOM 2078 N N . ASP A 1 262 ? -9.980 9.716 65.777 1.00 52.28 262 ASP A N 1
ATOM 2079 C CA . ASP A 1 262 ? -9.764 9.877 64.341 1.00 52.28 262 ASP A CA 1
ATOM 2080 C C . ASP A 1 262 ? -8.504 9.100 63.931 1.00 52.28 262 ASP A C 1
ATOM 2082 O O . ASP A 1 262 ? -7.387 9.576 64.128 1.00 52.28 262 ASP A O 1
ATOM 2086 N N . ASP A 1 263 ? -8.675 7.925 63.327 1.00 48.12 263 ASP A N 1
ATOM 2087 C CA . ASP A 1 263 ? -7.601 7.229 62.608 1.00 48.12 263 ASP A CA 1
ATOM 2088 C C . ASP A 1 263 ? -7.872 7.305 61.098 1.00 48.12 263 ASP A C 1
ATOM 2090 O O . ASP A 1 263 ? -8.327 6.369 60.439 1.00 48.12 263 ASP A O 1
ATOM 2094 N N . ALA A 1 264 ? -7.600 8.482 60.532 1.00 47.94 264 ALA A N 1
ATOM 2095 C CA . ALA A 1 264 ? -7.470 8.670 59.094 1.00 47.94 264 ALA A CA 1
ATOM 2096 C C . ALA A 1 264 ? -6.038 8.305 58.666 1.00 47.94 264 ALA A C 1
ATOM 2098 O O . ALA A 1 264 ? -5.170 9.168 58.524 1.00 47.94 264 ALA A O 1
ATOM 2099 N N . SER A 1 265 ? -5.782 7.014 58.445 1.00 50.34 265 SER A N 1
ATOM 2100 C CA . SER A 1 265 ? -4.564 6.565 57.764 1.00 50.34 265 SER A CA 1
ATOM 2101 C C . SER A 1 265 ? -4.767 6.629 56.250 1.00 50.34 265 SER A C 1
ATOM 2103 O O . SER A 1 265 ? -5.342 5.735 55.629 1.00 50.34 265 SER A O 1
ATOM 2105 N N . CYS A 1 266 ? -4.291 7.715 55.641 1.00 48.00 266 CYS A N 1
ATOM 2106 C CA . CYS A 1 266 ? -4.089 7.803 54.200 1.00 48.00 266 CYS A CA 1
ATOM 2107 C C . CYS A 1 266 ? -2.928 6.881 53.796 1.00 48.00 266 CYS A C 1
ATOM 2109 O O . CYS A 1 266 ? -1.759 7.262 53.884 1.00 48.00 266 CYS A O 1
ATOM 2111 N N . HIS A 1 267 ? -3.239 5.681 53.310 1.00 42.59 267 HIS A N 1
ATOM 2112 C CA . HIS A 1 267 ? -2.318 4.919 52.471 1.00 42.59 267 HIS A CA 1
ATOM 2113 C C . HIS A 1 267 ? -2.603 5.222 51.001 1.00 42.59 267 HIS A C 1
ATOM 2115 O O . HIS A 1 267 ? -3.579 4.758 50.423 1.00 42.59 267 HIS A O 1
ATOM 2121 N N . PHE A 1 268 ? -1.724 6.042 50.426 1.00 44.47 268 PHE A N 1
ATOM 2122 C CA . PHE A 1 268 ? -1.515 6.139 48.988 1.00 44.47 268 PHE A CA 1
ATOM 2123 C C . PHE A 1 268 ? -0.760 4.884 48.533 1.00 44.47 268 PHE A C 1
ATOM 2125 O O . PHE A 1 268 ? 0.369 4.656 48.977 1.00 44.47 268 PHE A O 1
ATOM 2132 N N . ILE A 1 269 ? -1.374 4.109 47.643 1.00 48.59 269 ILE A N 1
ATOM 2133 C CA . ILE A 1 269 ? -0.687 3.291 46.637 1.00 48.59 269 ILE A CA 1
ATOM 2134 C C . ILE A 1 269 ? -1.270 3.706 45.292 1.00 48.59 269 ILE A C 1
ATOM 2136 O O . ILE A 1 269 ? -2.517 3.762 45.203 1.00 48.59 269 ILE A O 1
#

Radius of gyration: 61.45 Å; chains: 1; bounding box: 118×45×190 Å